Protein AF-A0A8J2P574-F1 (afdb_monomer)

Structure (mmCIF, N/CA/C/O backbone):
data_AF-A0A8J2P574-F1
#
_entry.id   AF-A0A8J2P574-F1
#
loop_
_atom_site.group_PDB
_atom_site.id
_atom_site.type_symbol
_atom_site.label_atom_id
_atom_site.label_alt_id
_atom_site.label_comp_id
_atom_site.label_asym_id
_atom_site.label_entity_id
_atom_site.label_seq_id
_atom_site.pdbx_PDB_ins_code
_atom_site.Cartn_x
_atom_site.Cartn_y
_atom_site.Cartn_z
_atom_site.occupancy
_atom_site.B_iso_or_equiv
_atom_site.auth_seq_id
_atom_site.auth_comp_id
_atom_site.auth_asym_id
_atom_site.auth_atom_id
_atom_site.pdbx_PDB_model_num
ATOM 1 N N . MET A 1 1 ? -55.275 8.167 30.555 1.00 38.31 1 MET A N 1
ATOM 2 C CA . MET A 1 1 ? -56.744 8.281 30.639 1.00 38.31 1 MET A CA 1
ATOM 3 C C . MET A 1 1 ? -57.282 8.205 29.223 1.00 38.31 1 MET A C 1
ATOM 5 O O . MET A 1 1 ? -56.964 9.054 28.407 1.00 38.31 1 MET A O 1
ATOM 9 N N . THR A 1 2 ? -57.927 7.084 28.923 1.00 34.00 2 THR A N 1
ATOM 10 C CA . THR A 1 2 ? -58.520 6.678 27.641 1.00 34.00 2 THR A CA 1
ATOM 11 C C . THR A 1 2 ? -59.848 7.392 27.384 1.00 34.00 2 THR A C 1
ATOM 13 O O . THR A 1 2 ? -60.510 7.729 28.365 1.00 34.00 2 THR A O 1
ATOM 16 N N . SER A 1 3 ? -60.224 7.554 26.099 1.00 31.58 3 SER A N 1
ATOM 17 C CA . SER A 1 3 ? -61.561 7.881 25.513 1.00 31.58 3 SER A CA 1
ATOM 18 C C . SER A 1 3 ? -61.398 8.936 24.398 1.00 31.58 3 SER A C 1
ATOM 20 O O . SER A 1 3 ? -60.628 9.865 24.591 1.00 31.58 3 SER A O 1
ATOM 22 N N . ASN A 1 4 ? -62.008 8.930 23.206 1.00 31.58 4 ASN A N 1
ATOM 23 C CA . ASN A 1 4 ? -63.161 8.254 22.590 1.00 31.58 4 ASN A CA 1
ATOM 24 C C . ASN A 1 4 ? -62.917 8.265 21.063 1.00 31.58 4 ASN A C 1
ATOM 26 O O . ASN A 1 4 ? -62.466 9.275 20.534 1.00 31.58 4 ASN A O 1
ATOM 30 N N . ASN A 1 5 ? -62.962 7.152 20.333 1.00 32.66 5 ASN A N 1
ATOM 31 C CA . ASN A 1 5 ? -64.124 6.458 19.760 1.00 32.66 5 ASN A CA 1
ATOM 32 C C . ASN A 1 5 ? -65.158 7.296 18.982 1.00 32.66 5 ASN A C 1
ATOM 34 O O . ASN A 1 5 ? -65.742 8.258 19.469 1.00 32.66 5 AS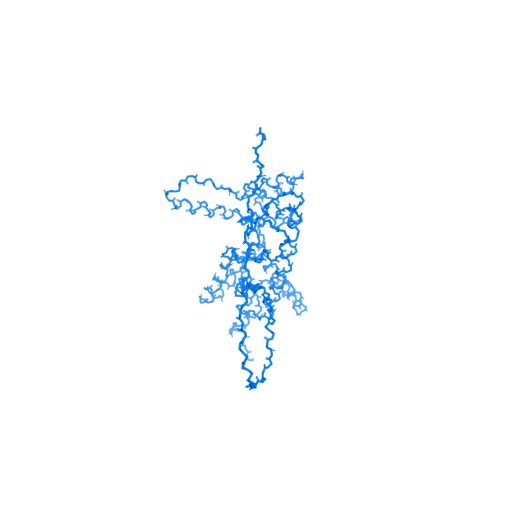N A O 1
ATOM 38 N N . VAL A 1 6 ? -65.348 6.822 17.751 1.00 39.47 6 VAL A N 1
ATOM 39 C CA . VAL A 1 6 ? -66.097 7.326 16.600 1.00 39.47 6 VAL A CA 1
ATOM 40 C C . VAL A 1 6 ? -67.594 6.994 16.712 1.00 39.47 6 VAL A C 1
ATOM 42 O O . VAL A 1 6 ? -67.952 5.863 17.028 1.00 39.47 6 VAL A O 1
ATOM 45 N N . GLN A 1 7 ? -68.463 7.943 16.349 1.00 35.41 7 GLN A N 1
ATOM 46 C CA . GLN A 1 7 ? -69.839 7.706 15.877 1.00 35.41 7 GLN A CA 1
ATOM 47 C C . GLN A 1 7 ? -70.035 8.538 14.593 1.00 35.41 7 GLN A C 1
ATOM 49 O O . GLN A 1 7 ? -69.819 9.743 14.615 1.00 35.41 7 GLN A O 1
ATOM 54 N N . LEU A 1 8 ? -70.194 7.959 13.396 1.00 29.28 8 LEU A N 1
ATOM 55 C CA . LEU A 1 8 ? -71.401 7.336 12.821 1.00 29.28 8 LEU A CA 1
ATOM 56 C C . LEU A 1 8 ? -72.665 8.206 12.917 1.00 29.28 8 LEU A C 1
ATOM 58 O O . LEU A 1 8 ? -73.359 8.191 13.9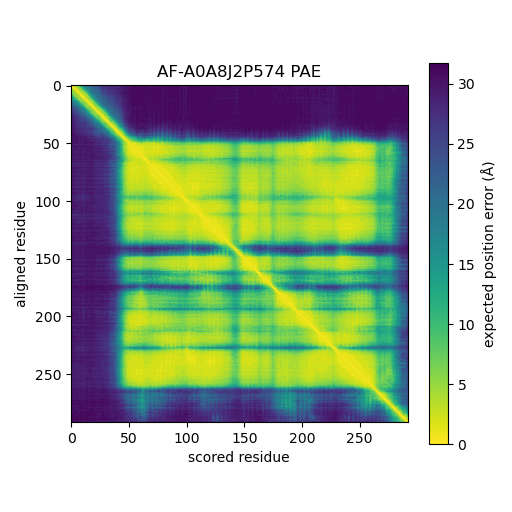28 1.00 29.28 8 LEU A O 1
ATOM 62 N N . SER A 1 9 ? -72.998 8.899 11.820 1.00 31.45 9 SER A N 1
ATOM 63 C CA . SER A 1 9 ? -74.250 8.721 11.051 1.00 31.45 9 SER A CA 1
ATOM 64 C C . SER A 1 9 ? -74.616 9.971 10.233 1.00 31.45 9 SER A C 1
ATOM 66 O O . SER A 1 9 ? -74.697 11.074 10.764 1.00 31.45 9 SER A O 1
ATOM 68 N N . ARG A 1 10 ? -74.919 9.782 8.940 1.00 32.72 10 ARG A N 1
ATOM 69 C CA . ARG A 1 10 ? -76.228 10.127 8.353 1.00 32.72 10 ARG A CA 1
ATOM 70 C C . ARG A 1 10 ? -76.348 9.622 6.916 1.00 32.72 10 ARG A C 1
ATOM 72 O O . ARG A 1 10 ? -75.420 9.681 6.120 1.00 32.72 10 ARG A O 1
ATOM 79 N N . LEU A 1 11 ? -77.527 9.064 6.684 1.00 31.94 11 LEU A N 1
ATOM 80 C CA . LEU A 1 11 ? -77.973 8.226 5.584 1.00 31.94 11 LEU A CA 1
ATOM 81 C C . LEU A 1 11 ? -78.512 9.034 4.393 1.00 31.94 11 LEU A C 1
ATOM 83 O O . LEU A 1 11 ? -79.133 10.076 4.581 1.00 31.94 11 LEU A O 1
ATOM 87 N N . LEU A 1 12 ? -78.308 8.445 3.209 1.00 31.36 12 LEU A N 1
ATOM 88 C CA . LEU A 1 12 ? -79.230 8.240 2.078 1.00 31.36 12 LEU A CA 1
ATOM 89 C C . LEU A 1 12 ? -80.278 9.314 1.744 1.00 31.36 12 LEU A C 1
ATOM 91 O O . LEU A 1 12 ? -81.198 9.564 2.519 1.00 31.36 12 LEU A O 1
ATOM 95 N N . LYS A 1 13 ? -80.278 9.729 0.468 1.00 33.53 13 LYS A N 1
ATOM 96 C CA . LYS A 1 13 ? -81.509 9.891 -0.321 1.00 33.53 13 LYS A CA 1
ATOM 97 C C . LYS A 1 13 ? -81.277 9.535 -1.798 1.00 33.53 13 LYS A C 1
ATOM 99 O O . LYS A 1 13 ? -80.275 9.902 -2.396 1.00 33.53 13 LYS A O 1
ATOM 104 N N . ASN A 1 14 ? -82.236 8.758 -2.289 1.00 29.44 14 ASN A N 1
ATOM 105 C CA . ASN A 1 14 ? -82.368 8.035 -3.554 1.00 29.44 14 ASN A CA 1
ATOM 106 C C . ASN A 1 14 ? -82.491 8.927 -4.806 1.00 29.44 14 ASN A C 1
ATOM 108 O O . ASN A 1 14 ? -82.923 10.069 -4.684 1.00 29.44 14 ASN A O 1
ATOM 112 N N . GLY A 1 15 ? -82.323 8.327 -5.997 1.00 27.19 15 GLY A N 1
ATOM 113 C CA . GLY A 1 15 ? -83.168 8.677 -7.155 1.00 27.19 15 GLY A CA 1
ATOM 114 C C . GLY A 1 15 ? -82.508 8.757 -8.537 1.00 27.19 15 GLY A C 1
ATOM 115 O O . GLY A 1 15 ? -82.160 9.841 -8.974 1.00 27.19 15 GLY A O 1
ATOM 116 N N . VAL A 1 16 ? -82.396 7.600 -9.201 1.00 29.59 16 VAL A N 1
ATOM 117 C CA . VAL A 1 16 ? -82.658 7.285 -10.629 1.00 29.59 16 VAL A CA 1
ATOM 118 C C . VAL A 1 16 ? -82.788 8.445 -11.640 1.00 29.59 16 VAL A C 1
ATOM 120 O O . VAL A 1 16 ? -83.664 9.288 -11.497 1.00 29.59 16 VAL A O 1
ATOM 123 N N . THR A 1 17 ? -82.047 8.369 -12.755 1.00 29.86 17 THR A N 1
ATOM 124 C CA . THR A 1 17 ? -82.577 8.415 -14.143 1.00 29.86 17 THR A CA 1
ATOM 125 C C . THR A 1 17 ? -81.497 7.976 -15.140 1.00 29.86 17 THR A C 1
ATOM 127 O O . THR A 1 17 ? -80.361 8.439 -15.098 1.00 29.86 17 THR A O 1
ATOM 130 N N . SER A 1 18 ? -81.869 7.029 -15.999 1.00 27.89 18 SER A N 1
ATOM 131 C CA . SER A 1 18 ? -81.150 6.598 -17.198 1.00 27.89 18 SER A CA 1
ATOM 132 C C . SER A 1 18 ? -81.483 7.547 -18.346 1.00 27.89 18 SER A C 1
ATOM 134 O O . SER A 1 18 ? -82.643 7.938 -18.433 1.00 27.89 18 SER A O 1
ATOM 136 N N . ASP A 1 19 ? -80.550 7.811 -19.267 1.00 27.14 19 ASP A N 1
ATOM 137 C CA . ASP A 1 19 ? -80.920 7.796 -20.685 1.00 27.14 19 ASP A CA 1
ATOM 138 C C . ASP A 1 19 ? -79.739 7.643 -21.660 1.00 27.14 19 ASP A C 1
ATOM 140 O O . ASP A 1 19 ? -78.753 8.373 -21.607 1.00 27.14 19 ASP A O 1
ATOM 144 N N . SER A 1 20 ? -79.939 6.671 -22.552 1.00 28.53 20 SER A N 1
ATOM 145 C CA . SER A 1 20 ? -79.590 6.613 -23.974 1.00 28.53 20 SER A CA 1
ATOM 146 C C . SER A 1 20 ? -78.128 6.582 -24.459 1.00 28.53 20 SER A C 1
ATOM 148 O O . SER A 1 20 ? -77.360 7.538 -24.413 1.00 28.53 20 SER A O 1
ATOM 150 N N . GLN A 1 21 ? -77.821 5.412 -25.028 1.00 24.83 21 GLN A N 1
ATOM 151 C CA . GLN A 1 21 ? -76.721 5.072 -25.922 1.00 24.83 21 GLN A CA 1
ATOM 152 C C . GLN A 1 21 ? -76.939 5.685 -27.314 1.00 24.83 21 GLN A C 1
ATOM 154 O O . GLN A 1 21 ? -78.063 5.683 -27.810 1.00 24.83 21 GLN A O 1
ATOM 159 N N . GLU A 1 22 ? -75.855 6.046 -27.999 1.00 27.31 22 GLU A N 1
ATOM 160 C CA . GLU A 1 22 ? -75.813 6.017 -29.462 1.00 27.31 22 GLU A CA 1
ATOM 161 C C . GLU A 1 22 ? -74.494 5.369 -29.906 1.00 27.31 22 GLU A C 1
ATOM 163 O O . GLU A 1 22 ? -73.405 5.730 -29.455 1.00 27.31 22 GLU A O 1
ATOM 168 N N . VAL A 1 23 ? -74.635 4.329 -30.726 1.00 27.69 23 VAL A N 1
ATOM 169 C CA . VAL A 1 23 ? -73.581 3.479 -31.283 1.00 27.69 23 VAL A CA 1
ATOM 170 C C . VAL A 1 23 ? -73.354 3.910 -32.729 1.00 27.69 23 VAL A C 1
ATOM 172 O O . VAL A 1 23 ? -74.305 3.939 -33.506 1.00 27.69 23 VAL A O 1
ATOM 175 N N . GLN A 1 24 ? -72.101 4.154 -33.114 1.00 28.70 24 GLN A N 1
ATOM 176 C CA . GLN A 1 24 ? -71.651 4.002 -34.500 1.00 28.70 24 GLN A CA 1
ATOM 177 C C . GLN A 1 24 ? -70.350 3.191 -34.542 1.00 28.70 24 GLN A C 1
ATOM 179 O O . GLN A 1 24 ? -69.273 3.642 -34.165 1.00 28.70 24 GLN A O 1
ATOM 184 N N . GLU A 1 25 ? -70.519 1.957 -34.998 1.00 26.25 25 GLU A N 1
ATOM 185 C CA . GLU A 1 25 ? -69.550 1.053 -35.625 1.00 26.25 25 GLU A CA 1
ATOM 186 C C . GLU A 1 25 ? -69.317 1.585 -37.075 1.00 26.25 25 GLU A C 1
ATOM 188 O O . GLU A 1 25 ? -70.208 2.229 -37.621 1.00 26.25 25 GLU A O 1
ATOM 193 N N . VAL A 1 26 ? -68.203 1.457 -37.811 1.00 28.88 26 VAL A N 1
ATOM 194 C CA . VAL A 1 26 ? -67.324 0.312 -38.097 1.00 28.88 26 VAL A CA 1
ATOM 195 C C . VAL A 1 26 ? -66.036 0.822 -38.803 1.00 28.88 26 VAL A C 1
ATOM 197 O O . VAL A 1 26 ? -66.086 1.808 -39.538 1.00 28.88 26 VAL A O 1
ATOM 200 N N . ASN A 1 27 ? -64.950 0.042 -38.681 1.00 26.70 27 ASN A N 1
ATOM 201 C CA . ASN A 1 27 ? -63.925 -0.309 -39.695 1.00 26.70 27 ASN A CA 1
ATOM 202 C C . ASN A 1 27 ? -62.465 0.117 -39.438 1.00 26.70 27 ASN A C 1
ATOM 204 O O . ASN A 1 27 ? -62.014 1.179 -39.848 1.00 26.70 27 ASN A O 1
ATOM 208 N N . GLY A 1 28 ? -61.705 -0.843 -38.894 1.00 29.58 28 GLY A N 1
ATOM 209 C CA . GLY A 1 28 ? -60.635 -1.509 -39.648 1.00 29.58 28 GLY A CA 1
ATOM 210 C C . GLY A 1 28 ? -59.256 -0.849 -39.679 1.00 29.58 28 GLY A C 1
ATOM 211 O O . GLY A 1 28 ? -58.958 -0.095 -40.597 1.00 29.58 28 GLY A O 1
ATOM 212 N N . ASN A 1 29 ? -58.368 -1.256 -38.765 1.00 29.23 29 ASN A N 1
ATOM 213 C CA . ASN A 1 29 ? -57.056 -1.791 -39.152 1.00 29.23 29 ASN A CA 1
ATOM 214 C C . ASN A 1 29 ? -56.319 -2.408 -37.957 1.00 29.23 29 ASN A C 1
ATOM 216 O O . ASN A 1 29 ? -56.134 -1.779 -36.916 1.00 29.23 29 ASN A O 1
ATOM 220 N N . GLU A 1 30 ? -55.884 -3.647 -38.145 1.00 31.94 30 GLU A N 1
ATOM 221 C CA . GLU A 1 30 ? -55.017 -4.394 -37.243 1.00 31.94 30 GLU A CA 1
ATOM 222 C C . GLU A 1 30 ? -53.598 -3.801 -37.236 1.00 31.94 30 GLU A C 1
ATOM 224 O O . GLU A 1 30 ? -53.042 -3.478 -38.285 1.00 31.94 30 GLU A O 1
ATOM 229 N N . ASN A 1 31 ? -52.982 -3.705 -36.054 1.00 33.28 31 ASN A N 1
ATOM 230 C CA . ASN A 1 31 ? -51.537 -3.869 -35.878 1.00 33.28 31 ASN A CA 1
ATOM 231 C C . ASN A 1 31 ? -51.228 -4.274 -34.422 1.00 33.28 31 ASN A C 1
ATOM 233 O O . ASN A 1 31 ? -51.930 -3.840 -33.506 1.00 33.28 31 ASN A O 1
ATOM 237 N N . PRO A 1 32 ? -50.227 -5.144 -34.192 1.00 32.59 32 PRO A N 1
ATOM 238 C CA . PRO A 1 32 ? -50.166 -5.993 -33.008 1.00 32.59 32 PRO A CA 1
ATOM 239 C C . PRO A 1 32 ? -49.587 -5.285 -31.780 1.00 32.59 32 PRO A C 1
ATOM 241 O O . PRO A 1 32 ? -48.749 -4.388 -31.871 1.00 32.59 32 PRO A O 1
ATOM 244 N N . ALA A 1 33 ? -50.024 -5.758 -30.614 1.00 32.66 33 ALA A N 1
ATOM 245 C CA . ALA A 1 33 ? -49.543 -5.360 -29.303 1.00 32.66 33 ALA A CA 1
ATOM 246 C C . ALA A 1 33 ? -48.013 -5.485 -29.187 1.00 32.66 33 ALA A C 1
ATOM 248 O O . ALA A 1 33 ? -47.448 -6.564 -29.364 1.00 32.66 33 ALA A O 1
ATOM 249 N N . GLN A 1 34 ? -47.346 -4.386 -28.827 1.00 30.42 34 GLN A N 1
ATOM 250 C CA . GLN A 1 34 ? -46.006 -4.428 -28.247 1.00 30.42 34 GLN A CA 1
ATOM 251 C C . GLN A 1 34 ? -46.135 -4.392 -26.728 1.00 30.42 34 GLN A C 1
ATOM 253 O O . GLN A 1 34 ? -46.285 -3.340 -26.108 1.00 30.42 34 GLN A O 1
ATOM 258 N N . GLU A 1 35 ? -46.082 -5.581 -26.143 1.00 29.67 35 GLU A N 1
ATOM 259 C CA . GLU A 1 35 ? -45.870 -5.806 -24.723 1.00 29.67 35 GLU A CA 1
ATOM 260 C C . GLU A 1 35 ? -44.479 -5.262 -24.353 1.00 29.67 35 GLU A C 1
ATOM 262 O O . GLU A 1 35 ? -43.443 -5.846 -24.674 1.00 29.67 35 GLU A O 1
ATOM 267 N N . GLN A 1 36 ? -44.434 -4.077 -23.737 1.00 30.31 36 GLN A N 1
ATOM 268 C CA . GLN A 1 36 ? -43.197 -3.517 -23.200 1.00 30.31 36 GLN A CA 1
ATOM 269 C C . GLN A 1 36 ? -42.800 -4.313 -21.957 1.00 30.31 36 GLN A C 1
ATOM 271 O O . GLN A 1 36 ? -43.179 -3.992 -20.832 1.00 30.31 36 GLN A O 1
ATOM 276 N N . THR A 1 37 ? -42.002 -5.357 -22.164 1.00 30.27 37 THR A N 1
ATOM 277 C CA . THR A 1 37 ? -41.267 -6.028 -21.095 1.00 30.27 37 THR A CA 1
ATOM 278 C C . THR A 1 37 ? -40.334 -5.011 -20.435 1.00 30.27 37 THR A C 1
ATOM 280 O O . THR A 1 37 ? -39.284 -4.659 -20.982 1.00 30.27 37 THR A O 1
ATOM 283 N N . ILE A 1 38 ? -40.715 -4.522 -19.255 1.00 40.62 38 ILE A N 1
ATOM 284 C CA . ILE A 1 38 ? -39.842 -3.754 -18.365 1.00 40.62 38 ILE A CA 1
ATOM 285 C C . ILE A 1 38 ? -38.777 -4.727 -17.854 1.00 40.62 38 ILE A C 1
ATOM 287 O O . ILE A 1 38 ? -38.930 -5.352 -16.810 1.00 40.62 38 ILE A O 1
ATOM 291 N N . ASN A 1 39 ? -37.695 -4.893 -18.613 1.00 37.81 39 ASN A N 1
ATOM 292 C CA . ASN A 1 39 ? -36.494 -5.545 -18.108 1.00 37.81 39 ASN A CA 1
ATOM 293 C C . ASN A 1 39 ? -35.789 -4.557 -17.167 1.00 37.81 39 ASN A C 1
ATOM 295 O O . ASN A 1 39 ? -35.319 -3.513 -17.641 1.00 37.81 39 ASN A O 1
ATOM 299 N N . PRO A 1 40 ? -35.681 -4.833 -15.852 1.00 45.28 40 PRO A N 1
ATOM 300 C CA . PRO A 1 40 ? -34.875 -4.003 -14.977 1.00 45.28 40 PRO A CA 1
ATOM 301 C C . PRO A 1 40 ? -33.421 -4.172 -15.412 1.00 45.28 40 PRO A C 1
ATOM 303 O O . PRO A 1 40 ? -32.812 -5.231 -15.266 1.00 45.28 40 PRO A O 1
ATOM 306 N N . LYS A 1 41 ? -32.868 -3.117 -16.012 1.00 36.19 41 LYS A N 1
ATOM 307 C CA . LYS A 1 41 ? -31.458 -3.056 -16.387 1.00 36.19 41 LYS A CA 1
ATOM 308 C C . LYS A 1 41 ? -30.646 -3.330 -15.113 1.00 36.19 41 LYS A C 1
ATOM 310 O O . LYS A 1 41 ? -30.833 -2.588 -14.145 1.00 36.19 41 LYS A O 1
ATOM 315 N N . PRO A 1 42 ? -29.782 -4.363 -15.076 1.00 40.69 42 PRO A N 1
ATOM 316 C CA . PRO A 1 42 ? -28.994 -4.638 -13.885 1.00 40.69 42 PRO A CA 1
ATOM 317 C C . PRO A 1 42 ? -28.182 -3.383 -13.542 1.00 40.69 42 PRO A C 1
ATOM 319 O O . PRO A 1 42 ? -27.737 -2.679 -14.464 1.00 40.69 42 PRO A O 1
ATOM 322 N N . PRO A 1 43 ? -28.021 -3.055 -12.248 1.00 41.53 43 PRO A N 1
ATOM 323 C CA . PRO A 1 43 ? -27.271 -1.879 -11.845 1.00 41.53 43 PRO A CA 1
ATOM 324 C C . PRO A 1 43 ? -25.891 -1.978 -12.486 1.00 41.53 43 PRO A C 1
ATOM 326 O O . PRO A 1 43 ? -25.170 -2.953 -12.284 1.00 41.53 43 PRO A O 1
ATOM 329 N N . LYS A 1 44 ? -25.547 -0.991 -13.321 1.00 41.47 44 LYS A N 1
ATOM 330 C CA . LYS A 1 44 ? -24.212 -0.888 -13.908 1.00 41.47 44 LYS A CA 1
ATOM 331 C C . LYS A 1 44 ? -23.245 -0.659 -12.752 1.00 41.47 44 LYS A C 1
ATOM 333 O O . LYS A 1 44 ? -23.023 0.485 -12.358 1.00 41.47 44 LYS A O 1
ATOM 338 N N . THR A 1 45 ? -22.695 -1.731 -12.197 1.00 46.47 45 THR A N 1
ATOM 339 C CA . THR A 1 45 ? -21.542 -1.680 -11.308 1.00 46.47 45 THR A CA 1
ATOM 340 C C . THR A 1 45 ? -20.467 -0.924 -12.068 1.00 46.47 45 THR A C 1
ATOM 342 O O . THR A 1 45 ? -19.971 -1.383 -13.097 1.00 46.47 45 THR A O 1
ATOM 345 N N . LYS A 1 46 ? -20.176 0.309 -11.639 1.00 53.81 46 LYS A N 1
ATOM 346 C CA . LYS A 1 46 ? -19.110 1.108 -12.240 1.00 53.81 46 LYS A CA 1
ATOM 347 C C . LYS A 1 46 ? -17.822 0.316 -12.064 1.00 53.81 46 LYS A C 1
ATOM 349 O O . LYS A 1 46 ? -17.296 0.220 -10.959 1.00 53.81 46 LYS A O 1
ATOM 354 N N . ILE A 1 47 ? -17.339 -0.276 -13.153 1.00 56.97 47 ILE A N 1
ATOM 355 C CA . ILE A 1 47 ? -16.060 -0.973 -13.167 1.00 56.97 47 ILE A CA 1
ATOM 356 C C . ILE A 1 47 ? -15.007 0.080 -12.851 1.00 56.97 47 ILE A C 1
ATOM 358 O O . ILE A 1 47 ? -14.820 1.044 -13.594 1.00 56.97 47 ILE A O 1
ATOM 362 N N . ILE A 1 48 ? -14.356 -0.070 -11.705 1.00 64.50 48 ILE A N 1
ATOM 363 C CA . ILE A 1 48 ? -13.251 0.799 -11.331 1.00 64.50 48 ILE A CA 1
ATOM 364 C C . ILE A 1 48 ? -12.132 0.501 -12.309 1.00 64.50 48 ILE A C 1
ATOM 366 O O . ILE A 1 48 ? -11.600 -0.607 -12.331 1.00 64.50 48 ILE A O 1
ATOM 370 N N . ASN A 1 49 ? -11.811 1.481 -13.148 1.00 72.62 49 ASN A N 1
ATOM 371 C CA . ASN A 1 49 ? -10.714 1.358 -14.089 1.00 72.62 49 ASN A CA 1
ATOM 372 C C . ASN A 1 49 ? -9.390 1.464 -13.319 1.00 72.62 49 ASN A C 1
ATOM 374 O O . ASN A 1 49 ? -8.878 2.559 -13.076 1.00 72.62 49 ASN A O 1
ATOM 378 N N . LEU A 1 50 ? -8.885 0.308 -12.887 1.00 81.94 50 LEU A N 1
ATOM 379 C CA . LEU A 1 50 ? -7.600 0.166 -12.206 1.00 81.94 50 LEU A CA 1
ATOM 380 C C . LEU A 1 50 ? -6.440 0.050 -13.203 1.00 81.94 50 LEU A C 1
ATOM 382 O O . LEU A 1 50 ? -5.298 0.284 -12.820 1.00 81.94 50 LEU A O 1
ATOM 386 N N . LYS A 1 51 ? -6.712 -0.252 -14.481 1.00 85.88 51 LYS A N 1
ATOM 387 C CA . LYS A 1 51 ? -5.695 -0.612 -15.483 1.00 85.88 51 LYS A CA 1
ATOM 388 C C . LYS A 1 51 ? -4.570 0.420 -15.612 1.00 85.88 51 LYS A C 1
ATOM 390 O O . LYS A 1 51 ? -3.399 0.051 -15.650 1.00 85.88 51 LYS A O 1
ATOM 395 N N . THR A 1 52 ? -4.895 1.714 -15.645 1.00 89.12 52 THR A N 1
ATOM 396 C CA . THR A 1 52 ? -3.885 2.787 -15.760 1.00 89.12 52 THR A CA 1
ATOM 397 C C . THR A 1 52 ? -2.985 2.886 -14.531 1.00 89.12 52 THR A C 1
ATOM 399 O O . THR A 1 52 ? -1.782 3.134 -14.650 1.00 89.12 52 THR A O 1
ATOM 402 N N . ASP A 1 53 ? -3.562 2.686 -13.346 1.00 89.56 53 ASP A N 1
ATOM 403 C CA . ASP A 1 53 ? -2.815 2.733 -12.093 1.00 89.56 53 ASP A CA 1
ATOM 404 C C . ASP A 1 53 ? -1.957 1.484 -11.952 1.00 89.56 53 ASP A C 1
ATOM 406 O O . ASP A 1 53 ? -0.795 1.596 -11.586 1.00 89.56 53 ASP A O 1
ATOM 410 N N . LEU A 1 54 ? -2.498 0.313 -12.300 1.00 91.88 54 LEU A N 1
ATOM 411 C CA . LEU A 1 54 ? -1.767 -0.950 -12.285 1.00 91.88 54 LEU A CA 1
ATOM 412 C C . LEU A 1 54 ? -0.566 -0.904 -13.216 1.00 91.88 54 LEU A C 1
ATOM 414 O O . LEU A 1 54 ? 0.531 -1.196 -12.757 1.00 91.88 54 LEU A O 1
ATOM 418 N N . ARG A 1 55 ? -0.727 -0.418 -14.453 1.00 92.25 55 ARG A N 1
ATOM 419 C CA . ARG A 1 55 ? 0.400 -0.168 -15.367 1.00 92.25 55 ARG A CA 1
ATOM 420 C C . ARG A 1 55 ? 1.487 0.681 -14.698 1.00 92.25 55 ARG A C 1
ATOM 422 O O . ARG A 1 55 ? 2.656 0.310 -14.687 1.00 92.25 55 ARG A O 1
ATOM 429 N N . SER A 1 56 ? 1.092 1.794 -14.080 1.00 91.69 56 SER A N 1
ATOM 430 C CA . SER A 1 56 ? 2.031 2.702 -13.411 1.00 91.69 56 SER A CA 1
ATOM 431 C C . SER A 1 56 ? 2.712 2.063 -12.194 1.00 91.69 56 SER A C 1
ATOM 433 O O . SER A 1 56 ? 3.912 2.227 -11.997 1.00 91.69 56 SER A O 1
ATOM 435 N N . ILE A 1 57 ? 1.971 1.321 -11.374 1.00 91.38 57 ILE A N 1
ATOM 436 C CA . ILE A 1 57 ? 2.490 0.694 -10.154 1.00 91.38 57 ILE A CA 1
ATOM 437 C C . ILE A 1 57 ? 3.404 -0.488 -10.505 1.00 91.38 57 ILE A C 1
ATOM 439 O O . ILE A 1 57 ? 4.467 -0.630 -9.906 1.00 91.38 57 ILE A O 1
ATOM 443 N N . MET A 1 58 ? 3.047 -1.294 -11.508 1.00 92.12 58 MET A N 1
ATOM 444 C CA . MET A 1 58 ? 3.891 -2.375 -12.026 1.00 92.12 58 MET A CA 1
ATOM 445 C C . MET A 1 58 ? 5.226 -1.815 -12.538 1.00 92.12 58 MET A C 1
ATOM 447 O O . MET A 1 58 ? 6.283 -2.271 -12.099 1.00 92.12 58 MET A O 1
ATOM 451 N N . HIS A 1 59 ? 5.189 -0.747 -13.346 1.00 89.56 59 HIS A N 1
ATOM 452 C CA . HIS A 1 59 ? 6.393 -0.036 -13.787 1.00 89.56 59 HIS A CA 1
ATOM 453 C C . HIS A 1 59 ? 7.210 0.519 -12.607 1.00 89.56 59 HIS A C 1
ATOM 455 O O . HIS A 1 59 ? 8.431 0.375 -12.564 1.00 89.56 59 HIS A O 1
ATOM 461 N N . ALA A 1 60 ? 6.556 1.096 -11.592 1.00 88.25 60 ALA A N 1
ATOM 462 C CA . ALA A 1 60 ? 7.236 1.611 -10.401 1.00 88.25 60 ALA A CA 1
ATOM 463 C C . ALA A 1 60 ? 8.020 0.529 -9.636 1.00 88.25 60 ALA A C 1
ATOM 465 O O . ALA A 1 60 ? 9.077 0.822 -9.064 1.00 88.25 60 ALA A O 1
ATOM 466 N N . PHE A 1 61 ? 7.520 -0.711 -9.639 1.00 86.94 61 PHE A N 1
ATOM 467 C CA . PHE A 1 61 ? 8.177 -1.870 -9.031 1.00 86.94 61 PHE A CA 1
ATOM 468 C C . PHE A 1 61 ? 9.214 -2.556 -9.929 1.00 86.94 61 PHE A C 1
ATOM 470 O O . PHE A 1 61 ? 9.892 -3.476 -9.468 1.00 86.94 61 PHE A O 1
ATOM 477 N N . GLY A 1 62 ? 9.407 -2.058 -11.152 1.00 82.56 62 GLY A N 1
ATOM 478 C CA . GLY A 1 62 ? 10.459 -2.491 -12.068 1.00 82.56 62 GLY A CA 1
ATOM 479 C C . GLY A 1 62 ? 9.981 -3.359 -13.229 1.00 82.56 62 GLY A C 1
ATOM 480 O O . GLY A 1 62 ? 10.825 -3.858 -13.970 1.00 82.56 62 GLY A O 1
ATOM 481 N N . ASP A 1 63 ? 8.669 -3.554 -13.392 1.00 86.69 63 ASP A N 1
ATOM 482 C CA . ASP A 1 63 ? 8.122 -4.148 -14.615 1.00 86.69 63 ASP A CA 1
ATOM 483 C C . ASP A 1 63 ? 8.275 -3.193 -15.817 1.00 86.69 63 ASP A C 1
ATOM 485 O O . ASP A 1 63 ? 8.767 -2.070 -15.680 1.00 86.69 63 ASP A O 1
ATOM 489 N N . SER A 1 64 ? 7.849 -3.627 -17.005 1.00 85.81 64 SER A N 1
ATOM 490 C CA . SER A 1 64 ? 7.826 -2.780 -18.205 1.00 85.81 64 SER A CA 1
ATOM 491 C C . SER A 1 64 ? 7.039 -1.479 -17.982 1.00 85.81 64 SER A C 1
ATOM 493 O O . SER A 1 64 ? 6.040 -1.451 -17.260 1.00 85.81 64 SER A O 1
ATOM 495 N N . SER A 1 65 ? 7.461 -0.397 -18.645 1.00 83.81 65 SER A N 1
ATOM 496 C CA . SER A 1 65 ? 6.686 0.850 -18.726 1.00 83.81 65 SER A CA 1
ATOM 497 C C . SER A 1 65 ? 5.365 0.667 -19.475 1.00 83.81 65 SER A C 1
ATOM 499 O O . SER A 1 65 ? 4.410 1.406 -19.226 1.00 83.81 65 SER A O 1
ATOM 501 N N . ASP A 1 66 ? 5.299 -0.353 -20.332 1.00 85.38 66 ASP A N 1
ATOM 502 C CA . ASP A 1 66 ? 4.084 -0.816 -20.988 1.00 85.38 66 ASP A CA 1
ATOM 503 C C . ASP A 1 66 ? 3.980 -2.349 -20.892 1.00 85.38 66 ASP A C 1
ATOM 505 O O . ASP A 1 66 ? 4.461 -3.078 -21.765 1.00 85.38 66 ASP A O 1
ATOM 509 N N . PRO A 1 67 ? 3.446 -2.882 -19.778 1.00 88.00 67 PRO A N 1
ATOM 510 C CA . PRO A 1 67 ? 3.122 -4.294 -19.657 1.00 88.00 67 PRO A CA 1
ATOM 511 C C . PRO A 1 67 ? 1.974 -4.643 -20.605 1.00 88.00 67 PRO A C 1
ATOM 513 O O . PRO A 1 67 ? 1.040 -3.858 -20.777 1.00 88.00 67 PRO A O 1
ATOM 516 N N . ILE A 1 68 ? 2.005 -5.853 -21.163 1.00 91.81 68 ILE A N 1
ATOM 517 C CA . ILE A 1 68 ? 0.914 -6.359 -22.002 1.00 91.81 68 ILE A CA 1
ATOM 518 C C . ILE A 1 68 ? -0.418 -6.355 -21.237 1.00 91.81 68 ILE A C 1
ATOM 520 O O . ILE A 1 68 ? -0.461 -6.662 -20.041 1.00 91.81 68 ILE A O 1
ATOM 524 N N . ASP A 1 69 ? -1.518 -6.059 -21.931 1.00 92.31 69 ASP A N 1
ATOM 525 C CA . ASP A 1 69 ? -2.829 -5.893 -21.288 1.00 92.31 69 ASP A CA 1
ATOM 526 C C . ASP A 1 69 ? -3.289 -7.155 -20.543 1.00 92.31 69 ASP A C 1
ATOM 528 O O . ASP A 1 69 ? -3.834 -7.051 -19.446 1.00 92.31 69 ASP A O 1
ATOM 532 N N . ALA A 1 70 ? -2.974 -8.346 -21.064 1.00 94.00 70 ALA A N 1
ATOM 533 C CA . ALA A 1 70 ? -3.260 -9.614 -20.393 1.00 94.00 70 ALA A CA 1
ATOM 534 C C . ALA A 1 70 ? -2.602 -9.716 -19.000 1.00 94.00 70 ALA A C 1
ATOM 536 O O . ALA A 1 70 ? -3.217 -10.215 -18.059 1.00 94.00 70 ALA A O 1
ATOM 537 N N . SER A 1 71 ? -1.376 -9.205 -18.833 1.00 94.06 71 SER A N 1
ATOM 538 C CA . SER A 1 71 ? -0.688 -9.184 -17.532 1.00 94.06 71 SER A CA 1
ATOM 539 C C . SER A 1 71 ? -1.350 -8.212 -16.559 1.00 94.06 71 SER A C 1
ATOM 541 O O . SER A 1 71 ? -1.443 -8.501 -15.366 1.00 94.06 71 SER A O 1
ATOM 543 N N . ILE A 1 72 ? -1.830 -7.071 -17.060 1.00 93.88 72 ILE A N 1
ATOM 544 C CA . ILE A 1 72 ? -2.548 -6.080 -16.252 1.00 93.88 72 ILE A CA 1
ATOM 545 C C . ILE A 1 72 ? -3.887 -6.658 -15.784 1.00 93.88 72 ILE A C 1
ATOM 547 O O . ILE A 1 72 ? -4.231 -6.531 -14.611 1.00 93.88 72 ILE A O 1
ATOM 551 N N . GLU A 1 73 ? -4.622 -7.327 -16.672 1.00 93.06 73 GLU A N 1
ATOM 552 C CA . GLU A 1 73 ? -5.885 -7.995 -16.341 1.00 93.06 73 GLU A CA 1
ATOM 553 C C . GLU A 1 73 ? -5.685 -9.124 -15.330 1.00 93.06 73 GLU A C 1
ATOM 555 O O . GLU A 1 73 ? -6.458 -9.252 -14.381 1.00 93.06 73 GLU A O 1
ATOM 560 N N . PHE A 1 74 ? -4.607 -9.897 -15.472 1.00 94.31 74 PHE A N 1
ATOM 561 C CA . PHE A 1 74 ? -4.256 -10.937 -14.512 1.00 94.31 74 PHE A CA 1
ATOM 562 C C . PHE A 1 74 ? -3.896 -10.356 -13.137 1.00 94.31 74 PHE A C 1
ATOM 564 O O . PHE A 1 74 ? -4.370 -10.850 -12.114 1.00 94.31 74 PHE A O 1
ATOM 571 N N . MET A 1 75 ? -3.124 -9.264 -13.100 1.00 94.69 75 MET A N 1
ATOM 572 C CA . MET A 1 75 ? -2.828 -8.536 -11.861 1.00 94.69 75 MET A CA 1
ATOM 573 C C . MET A 1 75 ? -4.111 -8.010 -11.205 1.00 94.69 75 MET A C 1
ATOM 575 O O . MET A 1 75 ? -4.293 -8.136 -9.996 1.00 94.69 75 MET A O 1
ATOM 579 N N . GLU A 1 76 ? -5.026 -7.450 -11.999 1.00 92.31 76 GLU A N 1
ATOM 580 C CA . GLU A 1 76 ? -6.322 -6.976 -11.519 1.00 92.31 76 GLU A CA 1
ATOM 581 C C . GLU A 1 76 ? -7.164 -8.116 -10.929 1.00 92.31 76 GLU A C 1
ATOM 583 O O . GLU A 1 76 ? -7.774 -7.954 -9.871 1.00 92.31 76 GLU A O 1
ATOM 588 N N . MET A 1 77 ? -7.176 -9.281 -11.578 1.00 92.81 77 MET A N 1
ATOM 589 C CA . MET A 1 77 ? -7.868 -10.468 -11.083 1.00 92.81 77 MET A CA 1
ATOM 590 C C . MET A 1 77 ? -7.293 -10.940 -9.741 1.00 92.81 77 MET A C 1
ATOM 592 O O . MET A 1 77 ? -8.065 -11.159 -8.808 1.00 92.81 77 MET A O 1
ATOM 596 N N . ILE A 1 78 ? -5.963 -11.039 -9.616 1.00 95.00 78 ILE A N 1
ATOM 597 C CA . ILE A 1 78 ? -5.298 -11.409 -8.354 1.00 95.00 78 ILE A CA 1
ATOM 598 C C . ILE A 1 78 ? -5.697 -10.438 -7.242 1.00 95.00 78 ILE A C 1
ATOM 600 O O . ILE A 1 78 ? -6.119 -10.870 -6.172 1.00 95.00 78 ILE A O 1
ATOM 604 N N . LEU A 1 79 ? -5.627 -9.129 -7.506 1.00 92.81 79 LEU A N 1
ATOM 605 C CA . LEU A 1 79 ? -6.027 -8.105 -6.539 1.00 92.81 79 LEU A CA 1
ATOM 606 C C . LEU A 1 79 ? -7.471 -8.294 -6.079 1.00 92.81 79 LEU A C 1
ATOM 608 O O . LEU A 1 79 ? -7.742 -8.240 -4.884 1.00 92.81 79 LEU A O 1
ATOM 612 N N . ARG A 1 80 ? -8.400 -8.523 -7.012 1.00 90.31 80 ARG A N 1
ATOM 613 C CA . ARG A 1 80 ? -9.820 -8.708 -6.687 1.00 90.31 80 ARG A CA 1
ATOM 614 C C . ARG A 1 80 ? -10.049 -9.939 -5.813 1.00 90.31 80 ARG A C 1
ATOM 616 O O . ARG A 1 80 ? -10.830 -9.853 -4.870 1.00 90.31 80 ARG A O 1
ATOM 623 N N . LEU A 1 81 ? -9.375 -11.049 -6.113 1.00 93.38 81 LEU A N 1
ATOM 624 C CA . LEU A 1 81 ? -9.497 -12.296 -5.356 1.00 93.38 81 LEU A CA 1
ATOM 625 C C . LEU A 1 81 ? -8.926 -12.157 -3.942 1.00 93.38 81 LEU A C 1
ATOM 627 O O . LEU A 1 81 ? -9.629 -12.422 -2.969 1.00 93.38 81 LEU A O 1
ATOM 631 N N . GLU A 1 82 ? -7.690 -11.678 -3.821 1.00 94.31 82 GLU A N 1
ATOM 632 C CA . GLU A 1 82 ? -7.001 -11.533 -2.535 1.00 94.31 82 GLU A CA 1
ATOM 633 C C . GLU A 1 82 ? -7.693 -10.511 -1.627 1.00 94.31 82 GLU A C 1
ATOM 635 O O . GLU A 1 82 ? -7.974 -10.788 -0.459 1.00 94.31 82 GLU A O 1
ATOM 640 N N . LEU A 1 83 ? -8.044 -9.336 -2.163 1.00 93.00 83 LEU A N 1
ATOM 641 C CA . LEU A 1 83 ? -8.760 -8.320 -1.393 1.00 93.00 83 LEU A CA 1
ATOM 642 C C . LEU A 1 83 ? -10.179 -8.782 -1.042 1.00 93.00 83 LEU A C 1
ATOM 644 O O . LEU A 1 83 ? -10.659 -8.463 0.041 1.00 93.00 83 LEU A O 1
ATOM 648 N N . GLY A 1 84 ? -10.843 -9.547 -1.914 1.00 92.69 84 GLY A N 1
ATOM 649 C CA . GLY A 1 84 ? -12.149 -10.143 -1.625 1.00 92.69 84 GLY A CA 1
ATOM 650 C C . GLY A 1 84 ? -12.080 -11.150 -0.475 1.00 92.69 84 GLY A C 1
ATOM 651 O O . GLY A 1 84 ? -12.898 -11.094 0.444 1.00 92.69 84 GLY A O 1
ATOM 652 N N . GLY A 1 85 ? -11.062 -12.015 -0.469 1.00 93.81 85 GLY A N 1
ATOM 653 C CA . GLY A 1 85 ? -10.797 -12.941 0.635 1.00 93.81 85 GLY A CA 1
ATOM 654 C C . GLY A 1 85 ? -10.496 -12.213 1.946 1.00 93.81 85 GLY A C 1
ATOM 655 O O . GLY A 1 85 ? -11.072 -12.534 2.986 1.00 93.81 85 GLY A O 1
ATOM 656 N N . PHE A 1 86 ? -9.664 -11.171 1.896 1.00 95.00 86 PHE A N 1
ATOM 657 C CA . PHE A 1 86 ? -9.375 -10.334 3.060 1.00 95.00 86 PHE A CA 1
ATOM 658 C C . PHE A 1 86 ? -10.629 -9.637 3.614 1.00 95.00 86 PHE A C 1
ATOM 660 O O . PHE A 1 86 ? -10.856 -9.636 4.827 1.00 95.00 86 PHE A O 1
ATOM 667 N N . LEU A 1 87 ? -11.471 -9.082 2.735 1.00 94.38 87 LEU A N 1
ATOM 668 C CA . LEU A 1 87 ? -12.741 -8.462 3.116 1.00 94.38 87 LEU A CA 1
ATOM 669 C C . LEU A 1 87 ? -13.686 -9.461 3.777 1.00 94.38 87 LEU A C 1
ATOM 671 O O . LEU A 1 87 ? -14.301 -9.121 4.781 1.00 94.38 87 LEU A O 1
ATOM 675 N N . TYR A 1 88 ? -13.773 -10.687 3.262 1.00 93.25 88 TYR A N 1
ATOM 676 C CA . TYR A 1 88 ? -14.602 -11.736 3.852 1.00 93.25 88 TYR A CA 1
ATOM 677 C C . TYR A 1 88 ? -14.189 -12.070 5.295 1.00 93.25 88 TYR A C 1
ATOM 679 O O . TYR A 1 88 ? -15.035 -12.220 6.182 1.00 93.25 88 TYR A O 1
ATOM 687 N N . LEU A 1 89 ? -12.881 -12.142 5.555 1.00 94.38 89 LEU A N 1
ATOM 688 C CA . LEU A 1 89 ? -12.362 -12.363 6.905 1.00 94.38 89 LEU A CA 1
ATOM 689 C C . LEU A 1 89 ? -12.661 -11.175 7.830 1.00 94.38 89 LEU A C 1
ATOM 691 O O . LEU A 1 89 ? -13.065 -11.375 8.974 1.00 94.38 89 LEU A O 1
ATOM 695 N N . CYS A 1 90 ? -12.536 -9.949 7.321 1.00 94.50 90 CYS A N 1
ATOM 696 C CA . CYS A 1 90 ? -12.884 -8.736 8.058 1.00 94.50 90 CYS A CA 1
ATOM 697 C C . CYS A 1 90 ? -14.390 -8.648 8.380 1.00 94.50 90 CYS A C 1
ATOM 699 O O . CYS A 1 90 ? -14.750 -8.274 9.494 1.00 94.50 90 CYS A O 1
ATOM 701 N N . ASP A 1 91 ? -15.257 -9.022 7.433 1.00 92.56 91 ASP A N 1
ATOM 702 C CA . ASP A 1 91 ? -16.721 -9.097 7.589 1.00 92.56 91 ASP A CA 1
ATOM 703 C C . ASP A 1 91 ? -17.109 -10.108 8.683 1.00 92.56 91 ASP A C 1
ATOM 705 O O . ASP A 1 91 ? -17.938 -9.837 9.549 1.00 92.56 91 ASP A O 1
ATOM 709 N N . SER A 1 92 ? -16.416 -11.247 8.719 1.00 92.31 92 SER A N 1
ATOM 710 C CA . SER A 1 92 ? -16.583 -12.243 9.781 1.00 92.31 92 SER A CA 1
ATOM 711 C C . SER A 1 92 ? -16.089 -11.718 11.136 1.00 92.31 92 SER A C 1
ATOM 713 O O . SER A 1 92 ? -16.752 -11.899 12.157 1.00 92.31 92 SER A O 1
ATOM 715 N N . ALA A 1 93 ? -14.941 -11.033 11.160 1.00 92.19 93 ALA A N 1
ATOM 716 C CA . ALA A 1 93 ? -14.365 -10.480 12.383 1.00 92.19 93 ALA A CA 1
ATOM 717 C C . ALA A 1 93 ? -15.262 -9.404 13.015 1.00 92.19 93 ALA A C 1
ATOM 719 O O . ALA A 1 93 ? -15.494 -9.440 14.222 1.00 92.19 93 ALA A O 1
ATOM 720 N N . VAL A 1 94 ? -15.802 -8.478 12.214 1.00 92.62 94 VAL A N 1
ATOM 721 C CA . VAL A 1 94 ? -16.695 -7.417 12.707 1.00 92.62 94 VAL A CA 1
ATOM 722 C C . VAL A 1 94 ? -18.033 -7.981 13.209 1.00 92.62 94 VAL A C 1
ATOM 724 O O . VAL A 1 94 ? -18.583 -7.487 14.194 1.00 92.62 94 VAL A O 1
ATOM 727 N N . ALA A 1 95 ? -18.532 -9.055 12.582 1.00 90.19 95 ALA A N 1
ATOM 728 C CA . ALA A 1 95 ? -19.745 -9.740 13.018 1.00 90.19 95 ALA A CA 1
ATOM 729 C C . ALA A 1 95 ? -19.564 -10.409 14.390 1.00 90.19 95 ALA A C 1
ATOM 731 O O . ALA A 1 95 ? -20.445 -10.305 15.241 1.00 90.19 95 ALA A O 1
ATOM 732 N N . ILE A 1 96 ? -18.405 -11.033 14.636 1.00 89.12 96 ILE A N 1
ATOM 733 C CA . ILE A 1 96 ? -18.074 -11.652 15.931 1.00 89.12 96 ILE A CA 1
ATOM 734 C C . ILE A 1 96 ? -17.925 -10.594 17.029 1.00 89.12 96 ILE A C 1
ATOM 736 O O . ILE A 1 96 ? -18.390 -10.800 18.148 1.00 89.12 96 ILE A O 1
ATOM 740 N N . THR A 1 97 ? -17.297 -9.452 16.731 1.00 87.50 97 THR A N 1
ATOM 741 C CA . THR A 1 97 ? -17.140 -8.368 17.715 1.00 87.50 97 THR A CA 1
ATOM 742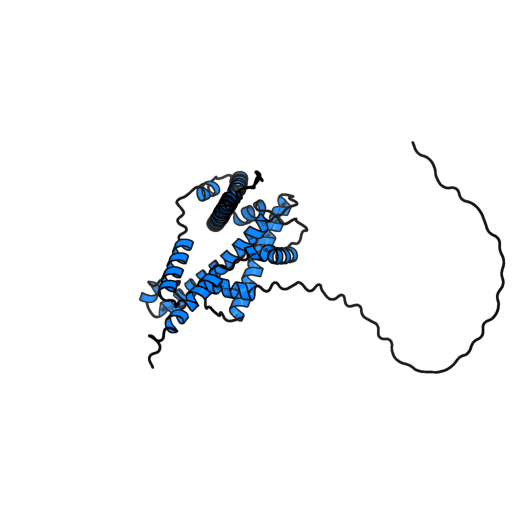 C C . THR A 1 97 ? -18.436 -7.595 17.966 1.00 87.50 97 THR A C 1
ATOM 744 O O . THR A 1 97 ? -18.508 -6.826 18.924 1.00 87.50 97 THR A O 1
ATOM 747 N N . GLY A 1 98 ? -19.458 -7.768 17.118 1.00 87.50 98 GLY A N 1
ATOM 748 C CA . GLY A 1 98 ? -20.722 -7.034 17.191 1.00 87.50 98 GLY A CA 1
ATOM 749 C C . GLY A 1 98 ? -20.587 -5.541 16.870 1.00 87.50 98 GLY A C 1
ATOM 750 O O . GLY A 1 98 ? -21.482 -4.752 17.187 1.00 87.50 98 GLY A O 1
ATOM 751 N N . SER A 1 99 ? -19.471 -5.121 16.265 1.00 89.19 99 SER A N 1
ATOM 752 C CA . SER A 1 99 ? -19.256 -3.724 15.891 1.00 89.19 99 SER A CA 1
ATOM 753 C C . SER A 1 99 ? -20.130 -3.342 14.693 1.00 89.19 99 SER A C 1
ATOM 755 O O . SER A 1 99 ? -20.351 -4.116 13.768 1.00 89.19 99 SER A O 1
ATOM 757 N N . LYS A 1 100 ? -20.612 -2.096 14.673 1.00 90.19 100 LYS A N 1
ATOM 758 C CA . LYS A 1 100 ? -21.321 -1.524 13.509 1.00 90.19 100 LYS A CA 1
ATOM 759 C C . LYS A 1 100 ? -20.371 -0.873 12.501 1.00 90.19 100 LYS A C 1
ATOM 761 O O . LYS A 1 100 ? -20.805 -0.399 11.449 1.00 90.19 100 LYS A O 1
ATOM 766 N N . VAL A 1 101 ? -19.092 -0.779 12.859 1.00 92.25 101 VAL A N 1
ATOM 767 C CA . VAL A 1 101 ? -18.055 -0.105 12.084 1.00 92.25 101 VAL A CA 1
ATOM 768 C C . VAL A 1 101 ? -16.963 -1.111 11.773 1.00 92.25 101 VAL A C 1
ATOM 770 O O . VAL A 1 101 ? -16.351 -1.651 12.692 1.00 92.25 101 VAL A O 1
ATOM 773 N N . LEU A 1 102 ? -16.702 -1.315 10.485 1.00 94.50 102 LEU A N 1
ATOM 774 C CA . LEU A 1 102 ? -15.546 -2.070 10.032 1.00 94.50 102 LEU A CA 1
ATOM 775 C C . LEU A 1 102 ? -14.343 -1.123 9.988 1.00 94.50 102 LEU A C 1
ATOM 777 O O . LEU A 1 102 ? -14.317 -0.171 9.197 1.00 94.50 102 LEU A O 1
ATOM 781 N N . GLY A 1 103 ? -13.397 -1.341 10.900 1.00 93.81 103 GLY A N 1
ATOM 782 C CA . GLY A 1 103 ? -12.326 -0.405 11.195 1.00 93.81 103 GLY A CA 1
ATOM 783 C C . GLY A 1 103 ? -10.932 -1.021 11.217 1.00 93.81 103 GLY A C 1
ATOM 784 O O . GLY A 1 103 ? -10.672 -2.120 10.731 1.00 93.81 103 GLY A O 1
ATOM 785 N N . LEU A 1 104 ? -9.998 -0.266 11.800 1.00 94.25 104 LEU A N 1
ATOM 786 C CA . LEU A 1 104 ? -8.598 -0.671 11.914 1.00 94.25 104 LEU A CA 1
ATOM 787 C C . LEU A 1 104 ? -8.428 -1.922 12.788 1.00 94.25 104 LEU A C 1
ATOM 789 O O . LEU A 1 104 ? -7.548 -2.736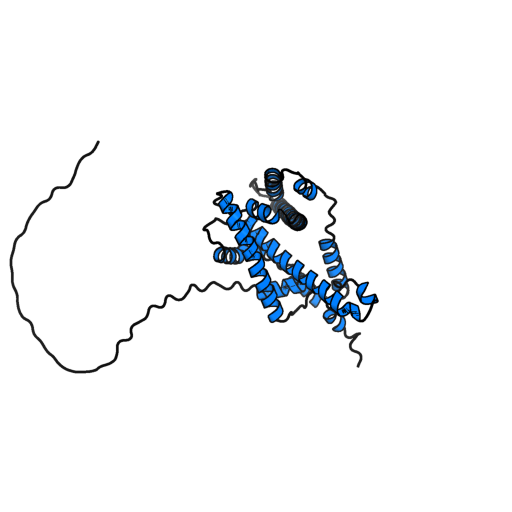 12.523 1.00 94.25 104 LEU A O 1
ATOM 793 N N . ARG A 1 105 ? -9.297 -2.098 13.793 1.00 93.62 105 ARG A N 1
ATOM 794 C CA . ARG A 1 105 ? -9.301 -3.258 14.692 1.00 93.62 105 ARG A CA 1
ATOM 795 C C . ARG A 1 105 ? -9.466 -4.557 13.910 1.00 93.62 105 ARG A C 1
ATOM 797 O O . ARG A 1 105 ? -8.637 -5.452 14.030 1.00 93.62 105 ARG A O 1
ATOM 804 N N . GLU A 1 106 ? -10.501 -4.649 13.090 1.00 94.56 106 GLU A N 1
ATOM 805 C CA . GLU A 1 106 ? -10.837 -5.871 12.357 1.00 94.56 106 GLU A CA 1
ATOM 806 C C . GLU A 1 106 ? -9.797 -6.195 11.280 1.00 94.56 106 GLU A C 1
ATOM 808 O O . GLU A 1 106 ? -9.436 -7.358 11.090 1.00 94.56 106 GLU A O 1
ATOM 813 N N . ALA A 1 107 ? -9.236 -5.166 10.641 1.00 94.88 107 ALA A N 1
ATOM 814 C CA . ALA A 1 107 ? -8.142 -5.340 9.696 1.00 94.88 107 ALA A CA 1
ATOM 815 C C . ALA A 1 107 ? -6.874 -5.900 10.369 1.00 94.88 107 ALA A C 1
ATOM 817 O O . ALA A 1 107 ? -6.284 -6.861 9.874 1.00 94.88 107 ALA A O 1
ATOM 818 N N . ILE A 1 108 ? -6.467 -5.338 11.514 1.00 93.31 108 ILE A N 1
ATOM 819 C CA . ILE A 1 108 ? -5.299 -5.816 12.274 1.00 93.31 108 ILE A CA 1
ATOM 820 C C . ILE A 1 108 ? -5.527 -7.239 12.774 1.00 93.31 108 ILE A C 1
ATOM 822 O O . ILE A 1 108 ? -4.643 -8.081 12.633 1.00 93.31 108 ILE A O 1
ATOM 826 N N . PHE A 1 109 ? -6.718 -7.521 13.307 1.00 92.25 109 PHE A N 1
ATOM 827 C CA . PHE A 1 109 ? -7.076 -8.859 13.766 1.00 92.25 109 PHE A CA 1
ATOM 828 C C . PHE A 1 109 ? -6.946 -9.895 12.646 1.00 92.25 109 PHE A C 1
ATOM 830 O O . PHE A 1 109 ? -6.401 -10.977 12.862 1.00 92.25 109 PHE A O 1
ATOM 837 N N . THR A 1 110 ? -7.393 -9.544 11.439 1.00 93.94 110 THR A N 1
ATOM 838 C CA . THR A 1 110 ? -7.295 -10.408 10.257 1.00 93.94 110 THR A CA 1
ATOM 839 C C . THR A 1 110 ? -5.837 -10.650 9.843 1.00 93.94 110 THR A C 1
ATOM 841 O O . THR A 1 110 ? -5.481 -11.765 9.476 1.00 93.94 110 THR A O 1
ATOM 844 N N . MET A 1 111 ? -4.962 -9.644 9.968 1.00 91.69 111 MET A N 1
ATOM 845 C CA . MET A 1 111 ? -3.531 -9.736 9.622 1.00 91.69 111 MET A CA 1
ATOM 846 C C . MET A 1 111 ? -2.625 -10.232 10.758 1.00 91.69 111 MET A C 1
ATOM 848 O O . MET A 1 111 ? -1.405 -10.244 10.596 1.00 91.69 111 MET A O 1
ATOM 852 N N . LYS A 1 112 ? -3.163 -10.635 11.916 1.00 87.12 112 LYS A N 1
ATOM 853 C CA . LYS A 1 112 ? -2.352 -10.914 13.120 1.00 87.12 112 LYS A CA 1
ATOM 854 C C . LYS A 1 112 ? -1.269 -11.982 12.925 1.00 87.12 112 LYS A C 1
ATOM 856 O O . LYS A 1 112 ? -0.224 -11.925 13.563 1.00 87.12 112 LYS A O 1
ATOM 861 N N . ASN A 1 113 ? -1.489 -12.927 12.012 1.00 86.12 113 ASN A N 1
ATOM 862 C CA . ASN A 1 113 ? -0.524 -13.986 11.713 1.00 86.12 113 ASN A CA 1
ATOM 863 C C . ASN A 1 113 ? 0.620 -13.499 10.800 1.00 86.12 113 ASN A C 1
ATOM 865 O O . ASN A 1 113 ? 1.682 -14.113 10.738 1.00 86.12 113 ASN A O 1
ATOM 869 N N . GLU A 1 114 ? 0.443 -12.371 10.112 1.00 88.38 114 GLU A N 1
ATOM 870 C CA . GLU A 1 114 ? 1.383 -11.829 9.132 1.00 88.38 114 GLU A CA 1
ATOM 871 C C . GLU A 1 114 ? 2.224 -10.698 9.740 1.00 88.38 114 GLU A C 1
ATOM 873 O O . GLU A 1 114 ? 2.173 -9.542 9.310 1.00 88.38 114 GLU A O 1
ATOM 878 N N . LYS A 1 115 ? 3.044 -11.038 10.742 1.00 85.25 115 LYS A N 1
ATOM 879 C CA . LYS A 1 115 ? 3.833 -10.083 11.548 1.00 85.25 115 LYS A CA 1
ATOM 880 C C . LYS A 1 115 ? 4.580 -9.032 10.708 1.00 85.25 115 LYS A C 1
ATOM 882 O O . LYS A 1 115 ? 4.526 -7.836 10.988 1.00 85.25 115 LYS A O 1
ATOM 887 N N . HIS A 1 116 ? 5.238 -9.452 9.624 1.00 83.56 116 HIS A N 1
ATOM 888 C CA . HIS A 1 116 ? 5.971 -8.536 8.743 1.00 83.56 116 HIS A CA 1
ATOM 889 C C . HIS A 1 116 ? 5.069 -7.596 7.936 1.00 83.56 116 HIS A C 1
ATOM 891 O O . HIS A 1 116 ? 5.462 -6.457 7.687 1.00 83.56 116 HIS A O 1
ATOM 897 N N . ARG A 1 117 ? 3.882 -8.051 7.521 1.00 87.56 117 ARG A N 1
ATOM 898 C CA . ARG A 1 117 ? 2.898 -7.206 6.832 1.00 87.56 117 ARG A CA 1
ATOM 899 C C . ARG A 1 117 ? 2.365 -6.149 7.793 1.00 87.56 117 ARG A C 1
ATOM 901 O O . ARG A 1 117 ? 2.359 -4.966 7.459 1.00 87.56 117 ARG A O 1
ATOM 908 N N . LEU A 1 118 ? 2.040 -6.554 9.022 1.00 88.62 118 LEU A N 1
ATOM 909 C CA . LEU A 1 118 ? 1.574 -5.627 10.048 1.00 88.62 118 LEU A CA 1
ATOM 910 C C . LEU A 1 118 ? 2.635 -4.580 10.415 1.00 88.62 118 LEU A C 1
ATOM 912 O O . LEU A 1 118 ? 2.313 -3.401 10.547 1.00 88.62 118 LEU A O 1
ATOM 916 N N . LEU A 1 119 ? 3.911 -4.970 10.493 1.00 86.69 119 LEU A N 1
ATOM 917 C CA . LEU A 1 119 ? 5.010 -4.026 10.708 1.00 86.69 119 LEU A CA 1
ATOM 918 C C . LEU A 1 119 ? 5.110 -2.983 9.586 1.00 86.69 119 LEU A C 1
ATOM 920 O O . LEU A 1 119 ? 5.319 -1.798 9.854 1.00 86.69 119 LEU A O 1
ATOM 924 N N . ARG A 1 120 ? 4.950 -3.399 8.323 1.00 87.75 120 ARG A N 1
ATOM 925 C CA . ARG A 1 120 ? 4.942 -2.470 7.182 1.00 87.75 120 ARG A CA 1
ATOM 926 C C . ARG A 1 120 ? 3.736 -1.536 7.220 1.00 87.75 120 ARG A C 1
ATOM 928 O O . ARG A 1 120 ? 3.902 -0.337 6.992 1.00 87.75 120 ARG A O 1
ATOM 935 N N . LEU A 1 121 ? 2.560 -2.050 7.580 1.00 90.56 121 LEU A N 1
ATOM 936 C CA . LEU A 1 121 ? 1.355 -1.243 7.775 1.00 90.56 121 LEU A CA 1
ATOM 937 C C . LEU A 1 121 ? 1.546 -0.202 8.887 1.00 90.56 121 LEU A C 1
ATOM 939 O O . LEU A 1 121 ? 1.206 0.968 8.715 1.00 90.56 121 LEU A O 1
ATOM 943 N N . PHE A 1 122 ? 2.136 -0.602 10.013 1.00 89.56 122 PHE A N 1
ATOM 944 C CA . PHE A 1 122 ? 2.445 0.308 11.111 1.00 89.56 122 PHE A CA 1
ATOM 945 C C . PHE A 1 122 ? 3.391 1.429 10.667 1.00 89.56 122 PHE A C 1
ATOM 947 O O . PHE A 1 122 ? 3.105 2.604 10.894 1.00 89.56 122 PHE A O 1
ATOM 954 N N . LYS A 1 123 ? 4.476 1.095 9.955 1.00 87.75 123 LYS A N 1
ATOM 955 C CA . LYS A 1 123 ? 5.411 2.086 9.390 1.00 87.75 123 LYS A CA 1
ATOM 956 C C . LYS A 1 123 ? 4.736 3.027 8.389 1.00 87.75 123 LYS A C 1
ATOM 958 O O . LYS A 1 123 ? 5.052 4.221 8.360 1.00 87.75 123 LYS A O 1
ATOM 963 N N . TYR A 1 124 ? 3.809 2.513 7.580 1.00 89.62 124 TYR A N 1
ATOM 964 C CA . TYR A 1 124 ? 2.994 3.323 6.675 1.00 89.62 124 TYR A CA 1
ATOM 965 C C . TYR A 1 124 ? 2.182 4.370 7.452 1.00 89.62 124 TYR A C 1
ATOM 967 O O . TYR A 1 124 ? 2.289 5.565 7.166 1.00 89.62 124 TYR A O 1
ATOM 975 N N . PHE A 1 125 ? 1.453 3.953 8.490 1.00 91.19 125 PHE A N 1
ATOM 976 C CA . PHE A 1 125 ? 0.674 4.871 9.322 1.00 91.19 125 PHE A CA 1
ATOM 977 C C . PHE A 1 125 ? 1.540 5.828 10.150 1.00 91.19 125 PHE A C 1
ATOM 979 O O . PHE A 1 125 ? 1.186 6.997 10.270 1.00 91.19 125 PHE A O 1
ATOM 986 N N . ALA A 1 126 ? 2.706 5.396 10.636 1.00 89.19 126 ALA A N 1
ATOM 987 C CA . ALA A 1 126 ? 3.661 6.264 11.328 1.00 89.19 126 ALA A CA 1
ATOM 988 C C . ALA A 1 126 ? 4.194 7.381 10.416 1.00 89.19 126 ALA A C 1
ATOM 990 O O . ALA A 1 126 ? 4.246 8.548 10.809 1.00 89.19 126 ALA A O 1
ATOM 991 N N . THR A 1 127 ? 4.525 7.044 9.165 1.00 88.06 127 THR A N 1
ATOM 992 C CA . THR A 1 127 ? 4.936 8.034 8.156 1.00 88.06 127 THR A CA 1
ATOM 993 C C . THR A 1 127 ? 3.807 9.027 7.881 1.00 88.06 127 THR A C 1
ATOM 995 O O . THR A 1 127 ? 4.044 10.227 7.754 1.00 88.06 127 THR A O 1
ATOM 998 N N . LYS A 1 128 ? 2.565 8.540 7.825 1.00 87.06 128 LYS A N 1
ATOM 999 C CA . LYS A 1 128 ? 1.386 9.369 7.579 1.00 87.06 128 LYS A CA 1
ATOM 1000 C C . LYS A 1 128 ? 1.067 10.306 8.746 1.00 87.06 128 LYS A C 1
ATOM 1002 O O . LYS A 1 128 ? 0.814 11.486 8.517 1.00 87.06 128 LYS A O 1
ATOM 1007 N N . ASP A 1 129 ? 1.147 9.822 9.984 1.00 89.38 129 ASP A N 1
ATOM 1008 C CA . ASP A 1 129 ? 1.036 10.648 11.194 1.00 89.38 129 ASP A CA 1
ATOM 1009 C C . ASP A 1 129 ? 2.100 11.758 11.192 1.00 89.38 129 ASP A C 1
ATOM 1011 O O . ASP A 1 129 ? 1.791 12.921 11.463 1.00 89.38 129 ASP A O 1
ATOM 1015 N N . HIS A 1 130 ? 3.338 11.431 10.805 1.00 86.88 130 HIS A N 1
ATOM 1016 C CA . HIS A 1 130 ? 4.411 12.415 10.672 1.00 86.88 130 HIS A CA 1
ATOM 1017 C C . HIS A 1 130 ? 4.112 13.469 9.593 1.00 86.88 130 HIS A C 1
ATOM 1019 O O . HIS A 1 130 ? 4.224 14.664 9.858 1.00 86.88 130 HIS A O 1
ATOM 1025 N N . GLN A 1 131 ? 3.662 13.059 8.403 1.00 86.06 131 GLN A N 1
ATOM 1026 C CA . GLN A 1 131 ? 3.255 13.985 7.338 1.00 86.06 131 GLN A CA 1
ATOM 1027 C C . GLN A 1 131 ? 2.121 14.915 7.790 1.00 86.06 131 GLN A C 1
ATOM 1029 O O . GLN A 1 131 ? 2.198 16.127 7.590 1.00 86.06 131 GLN A O 1
ATOM 1034 N N . ASN A 1 132 ? 1.107 14.372 8.466 1.00 84.81 132 ASN A N 1
ATOM 1035 C CA . ASN A 1 132 ? 0.005 15.154 9.027 1.00 84.81 132 ASN A CA 1
ATOM 1036 C C . ASN A 1 132 ? 0.497 16.175 10.066 1.00 84.81 132 ASN A C 1
ATOM 1038 O O . ASN A 1 132 ? 0.000 17.303 10.106 1.00 84.81 132 ASN A O 1
ATOM 1042 N N . LYS A 1 133 ? 1.495 15.811 10.883 1.00 85.19 133 LYS A N 1
ATOM 1043 C CA . LYS A 1 133 ? 2.138 16.719 11.843 1.00 85.19 133 LYS A CA 1
ATOM 1044 C C . LYS A 1 133 ? 2.891 17.858 11.142 1.00 85.19 133 LYS A C 1
ATOM 1046 O O . LYS A 1 133 ? 2.728 19.009 11.544 1.00 85.19 133 LYS A O 1
ATOM 1051 N N . LEU A 1 134 ? 3.652 17.565 10.085 1.00 84.19 134 LEU A N 1
ATOM 1052 C CA . LEU A 1 134 ? 4.386 18.575 9.307 1.00 84.19 134 LEU A CA 1
ATOM 1053 C C . LEU A 1 134 ? 3.447 19.556 8.589 1.00 84.19 134 LEU A C 1
ATOM 1055 O O . LEU A 1 134 ? 3.671 20.764 8.616 1.00 84.19 134 LEU A O 1
ATOM 1059 N N . ILE A 1 135 ? 2.368 19.057 7.977 1.00 82.56 135 ILE A N 1
ATOM 1060 C CA . ILE A 1 135 ? 1.366 19.904 7.309 1.00 82.56 135 ILE A CA 1
ATOM 1061 C C . ILE A 1 135 ? 0.761 20.909 8.300 1.00 82.56 135 ILE A C 1
ATOM 1063 O O . ILE A 1 135 ? 0.590 22.076 7.959 1.00 82.56 135 ILE A O 1
ATOM 1067 N N . ARG A 1 136 ? 0.499 20.488 9.544 1.00 75.50 136 ARG A N 1
ATOM 1068 C CA . ARG A 1 136 ? -0.027 21.366 10.602 1.00 75.50 136 ARG A CA 1
ATOM 1069 C C . ARG A 1 136 ? 0.970 22.411 11.068 1.00 75.50 136 ARG A C 1
ATOM 1071 O O . ARG A 1 136 ? 0.578 23.553 11.254 1.00 75.50 136 ARG A O 1
ATOM 1078 N N . GLN A 1 137 ? 2.237 22.036 11.250 1.00 77.06 137 GLN A N 1
ATOM 1079 C CA . GLN A 1 137 ? 3.277 22.996 11.633 1.00 77.06 137 GLN A CA 1
ATOM 1080 C C . GLN A 1 137 ? 3.395 24.137 10.613 1.00 77.06 137 GLN A C 1
ATOM 1082 O O . GLN A 1 137 ? 3.623 25.276 11.002 1.00 77.06 137 GLN A O 1
ATOM 1087 N N . ASN A 1 138 ? 3.159 23.847 9.331 1.00 75.75 138 ASN A N 1
ATOM 1088 C CA . ASN A 1 138 ? 3.128 24.856 8.273 1.00 75.75 138 ASN A CA 1
ATOM 1089 C C . ASN A 1 138 ? 1.817 25.672 8.222 1.00 75.75 138 ASN A C 1
ATOM 1091 O O . ASN A 1 138 ? 1.786 26.749 7.631 1.00 75.75 138 ASN A O 1
ATOM 1095 N N . GLN A 1 139 ? 0.728 25.200 8.839 1.00 76.56 139 GLN A N 1
ATOM 1096 C CA . GLN A 1 139 ? -0.546 25.919 8.937 1.00 76.56 139 GLN A CA 1
ATOM 1097 C C . GLN A 1 139 ? -0.591 26.726 10.244 1.00 76.56 139 GLN A C 1
ATOM 1099 O O . GLN A 1 139 ? -1.111 26.268 11.261 1.00 76.56 139 GLN A O 1
ATOM 1104 N N . LEU A 1 140 ? -0.084 27.962 10.191 1.00 57.03 140 LEU A N 1
ATOM 1105 C CA . LEU A 1 140 ? 0.076 28.923 11.303 1.00 57.03 140 LEU A CA 1
ATOM 1106 C C . LEU A 1 140 ? -1.182 29.234 12.155 1.00 57.03 140 LEU A C 1
ATOM 1108 O O . LEU A 1 140 ? -1.077 29.979 13.120 1.00 57.03 140 LEU A O 1
ATOM 1112 N N . ASN A 1 141 ? -2.359 28.679 11.847 1.00 57.47 141 ASN A N 1
ATOM 1113 C CA . ASN A 1 141 ? -3.632 29.003 12.509 1.00 57.47 141 ASN A CA 1
ATOM 1114 C C . ASN A 1 141 ? -4.496 27.789 12.898 1.00 57.47 141 ASN A C 1
ATOM 1116 O O . ASN A 1 141 ? -5.710 27.917 13.082 1.00 57.47 141 ASN A O 1
ATOM 1120 N N . SER A 1 142 ? -3.922 26.590 13.034 1.00 56.88 142 SER A N 1
ATOM 1121 C CA . SER A 1 142 ? -4.744 25.438 13.416 1.00 56.88 142 SER A CA 1
ATOM 1122 C C . SER A 1 142 ? -5.121 25.491 14.905 1.00 56.88 142 SER A C 1
ATOM 1124 O O . SER A 1 142 ? -4.324 25.183 15.790 1.00 56.88 142 SER A O 1
ATOM 1126 N N . LYS A 1 143 ? -6.376 25.871 15.192 1.00 55.97 143 LYS A N 1
ATOM 1127 C CA . LYS A 1 143 ? -7.057 25.509 16.446 1.00 55.97 143 LYS A CA 1
ATOM 1128 C C . LYS A 1 143 ? -6.765 24.030 16.732 1.00 55.97 143 LYS A C 1
ATOM 1130 O O . LYS A 1 143 ? -6.768 23.232 15.795 1.00 55.97 143 LYS A O 1
ATOM 1135 N N . MET A 1 144 ? -6.513 23.677 17.995 1.00 52.25 144 MET A N 1
ATOM 1136 C CA . MET A 1 144 ? -6.210 22.316 18.475 1.00 52.25 144 MET A CA 1
ATOM 1137 C C . MET A 1 144 ? -7.332 21.314 18.138 1.00 52.25 144 MET A C 1
ATOM 1139 O O . MET A 1 144 ? -8.115 20.910 18.991 1.00 52.25 144 MET A O 1
ATOM 1143 N N . ILE A 1 145 ? -7.442 20.902 16.876 1.00 54.44 145 ILE A N 1
ATOM 1144 C CA . ILE A 1 145 ? -8.283 19.784 16.460 1.00 54.44 145 ILE A CA 1
ATOM 1145 C C . ILE A 1 145 ? -7.505 18.528 16.838 1.00 54.44 145 ILE A C 1
ATOM 1147 O O . ILE A 1 145 ? -6.504 18.189 16.191 1.00 54.44 145 ILE A O 1
ATOM 1151 N N . PHE A 1 146 ? -7.947 17.878 17.914 1.00 55.97 146 PHE A N 1
ATOM 1152 C CA . PHE A 1 146 ? -7.415 16.608 18.395 1.00 55.97 146 PHE A CA 1
ATOM 1153 C C . PHE A 1 146 ? -7.528 15.574 17.269 1.00 55.97 146 PHE A C 1
ATOM 1155 O O . PHE A 1 146 ? -8.628 15.183 16.881 1.00 55.97 146 PHE A O 1
ATOM 1162 N N . TYR A 1 147 ? -6.396 15.182 16.681 1.00 63.88 147 TYR A N 1
ATOM 1163 C CA . TYR A 1 147 ? -6.371 14.069 15.740 1.00 63.88 147 TYR A CA 1
ATOM 1164 C C . TYR A 1 147 ? -6.083 12.792 16.500 1.00 63.88 147 TYR A C 1
ATOM 1166 O O . TYR A 1 147 ? -5.202 12.744 17.358 1.00 63.88 147 TYR A O 1
ATOM 1174 N N . LYS A 1 148 ? -6.820 11.743 16.149 1.00 75.25 148 LYS A N 1
ATOM 1175 C CA . LYS A 1 148 ? -6.499 10.397 16.588 1.00 75.25 148 LYS A CA 1
ATOM 1176 C C . LYS A 1 148 ? -5.234 9.966 15.843 1.00 75.25 148 LYS A C 1
ATOM 1178 O O . LYS A 1 148 ? -5.253 9.881 14.619 1.00 75.25 148 LYS A O 1
ATOM 1183 N N . SER A 1 149 ? -4.131 9.776 16.563 1.00 88.31 149 SER A N 1
ATOM 1184 C CA . SER A 1 149 ? -2.909 9.209 15.985 1.00 88.31 149 SER A CA 1
ATOM 1185 C C . SER A 1 149 ? -3.171 7.757 15.608 1.00 88.31 149 SER A C 1
ATOM 1187 O O . SER A 1 149 ? -3.588 6.964 16.458 1.00 88.31 149 SER A O 1
ATOM 1189 N N . TYR A 1 150 ? -2.901 7.410 14.349 1.00 90.25 150 TYR A N 1
ATOM 1190 C CA . TYR A 1 150 ? -3.001 6.029 13.892 1.00 90.25 150 TYR A CA 1
ATOM 1191 C C . TYR A 1 150 ? -2.033 5.135 14.662 1.00 90.25 150 TYR A C 1
ATOM 1193 O O . TYR A 1 150 ? -2.397 4.033 15.047 1.00 90.25 150 TYR A O 1
ATOM 1201 N N . VAL A 1 151 ? -0.823 5.623 14.949 1.00 87.50 151 VAL A N 1
ATOM 1202 C CA . VAL A 1 151 ? 0.184 4.879 15.721 1.00 87.50 151 VAL A CA 1
ATOM 1203 C C . VAL A 1 151 ? -0.332 4.510 17.112 1.00 87.50 151 VAL A C 1
ATOM 1205 O O . VAL A 1 151 ? -0.207 3.355 17.521 1.00 87.50 151 VAL A O 1
ATOM 1208 N N . LEU A 1 152 ? -0.944 5.462 17.824 1.00 88.62 152 LEU A N 1
ATOM 1209 C CA . LEU A 1 152 ? -1.511 5.204 19.151 1.00 88.62 152 LEU A CA 1
ATOM 1210 C C . LEU A 1 152 ? -2.715 4.259 19.084 1.00 88.62 152 LEU A C 1
ATOM 1212 O O . LEU A 1 152 ? -2.850 3.379 19.931 1.00 88.62 152 LEU A O 1
ATOM 1216 N N . GLU A 1 153 ? -3.567 4.407 18.067 1.00 91.38 153 GLU A N 1
ATOM 1217 C CA . GLU A 1 153 ? -4.705 3.511 17.853 1.00 91.38 153 GLU A CA 1
ATOM 1218 C C . GLU A 1 153 ? -4.252 2.073 17.565 1.00 91.38 153 GLU A C 1
ATOM 1220 O O . GLU A 1 153 ? -4.761 1.144 18.185 1.00 91.38 153 GLU A O 1
ATOM 1225 N N . ILE A 1 154 ? -3.268 1.884 16.681 1.00 90.31 154 ILE A N 1
ATOM 1226 C CA . ILE A 1 154 ? -2.706 0.567 16.348 1.00 90.31 154 ILE A CA 1
ATOM 1227 C C . ILE A 1 154 ? -2.080 -0.072 17.585 1.00 90.31 154 ILE A C 1
ATOM 1229 O O . ILE A 1 154 ? -2.354 -1.238 17.861 1.00 90.31 154 ILE A O 1
ATOM 1233 N N . ARG A 1 155 ? -1.282 0.686 18.350 1.00 87.75 155 ARG A N 1
ATOM 1234 C CA . ARG A 1 155 ? -0.666 0.192 19.588 1.00 87.75 155 ARG A CA 1
ATOM 1235 C C . ARG A 1 155 ? -1.729 -0.277 20.584 1.00 87.75 155 ARG A C 1
ATOM 1237 O O . ARG A 1 155 ? -1.656 -1.413 21.031 1.00 87.75 155 ARG A O 1
ATOM 1244 N N . SER A 1 156 ? -2.751 0.540 20.842 1.00 90.44 156 SER A N 1
ATOM 1245 C CA . SER A 1 156 ? -3.846 0.183 21.754 1.00 90.44 156 SER A CA 1
ATOM 1246 C C . SER A 1 156 ? -4.637 -1.044 21.282 1.00 90.44 156 SER A C 1
ATOM 1248 O O . SER A 1 156 ? -5.029 -1.887 22.089 1.00 90.44 156 SER A O 1
ATOM 1250 N N . ILE A 1 157 ? -4.861 -1.182 19.970 1.00 90.81 157 ILE A N 1
ATOM 1251 C CA . ILE A 1 157 ? -5.508 -2.370 19.401 1.00 90.81 157 ILE A CA 1
ATOM 1252 C C . ILE A 1 157 ? -4.654 -3.613 19.657 1.00 90.81 157 ILE A C 1
ATOM 1254 O O . ILE A 1 157 ? -5.190 -4.607 20.143 1.00 90.81 157 ILE A O 1
ATOM 1258 N N . ILE A 1 158 ? -3.354 -3.554 19.359 1.00 87.88 158 ILE A N 1
ATOM 1259 C CA . ILE A 1 158 ? -2.436 -4.686 19.526 1.00 87.88 158 ILE A CA 1
ATOM 1260 C C . ILE A 1 158 ? -2.317 -5.068 21.000 1.00 87.88 158 ILE A C 1
ATOM 1262 O O . ILE A 1 158 ? -2.460 -6.240 21.308 1.00 87.88 158 ILE A O 1
ATOM 1266 N N . GLU A 1 159 ? -2.171 -4.105 21.911 1.00 87.50 159 GLU A N 1
ATOM 1267 C CA . GLU A 1 159 ? -2.162 -4.353 23.363 1.00 87.50 159 GLU A CA 1
ATOM 1268 C C . GLU A 1 159 ? -3.435 -5.066 23.841 1.00 87.50 159 GLU A C 1
ATOM 1270 O O . GLU A 1 159 ? -3.376 -5.918 24.717 1.00 87.50 159 GLU A O 1
ATOM 1275 N N . SER A 1 160 ? -4.592 -4.759 23.242 1.00 87.94 160 SER A N 1
ATOM 1276 C CA . SER A 1 160 ? -5.855 -5.432 23.580 1.00 87.94 160 SER A CA 1
ATOM 1277 C C . SER A 1 160 ? -6.029 -6.824 22.960 1.00 87.94 160 SER A C 1
ATOM 1279 O O . SER A 1 160 ? -6.983 -7.516 23.301 1.00 87.94 160 SER A O 1
ATOM 1281 N N . MET A 1 161 ? -5.185 -7.201 21.996 1.00 83.62 161 MET A N 1
ATOM 1282 C CA . MET A 1 161 ? -5.282 -8.466 21.254 1.00 83.62 161 MET A CA 1
ATOM 1283 C C . MET A 1 161 ? -4.149 -9.439 21.568 1.00 83.62 161 MET A C 1
ATOM 1285 O O . MET A 1 161 ? -4.334 -10.645 21.434 1.00 83.62 161 MET A O 1
ATOM 1289 N N . ASP A 1 162 ? -2.966 -8.917 21.879 1.00 81.00 162 ASP A N 1
ATOM 1290 C CA . ASP A 1 162 ? -1.735 -9.680 22.010 1.00 81.00 162 ASP A CA 1
ATOM 1291 C C . ASP A 1 162 ? -1.491 -10.055 23.472 1.00 81.00 162 ASP A C 1
ATOM 1293 O O . ASP A 1 162 ? -0.925 -9.284 24.243 1.00 81.00 162 ASP A O 1
ATOM 1297 N N . GLU A 1 163 ? -1.906 -11.266 23.841 1.00 75.62 163 GLU A N 1
ATOM 1298 C CA . GLU A 1 163 ? -1.647 -11.844 25.166 1.00 75.62 163 GLU A CA 1
ATOM 1299 C C . GLU A 1 163 ? -0.160 -12.195 25.372 1.00 75.62 163 GLU A C 1
ATOM 1301 O O . GLU A 1 163 ? 0.307 -12.267 26.507 1.00 75.62 163 GLU A O 1
ATOM 1306 N N . THR A 1 164 ? 0.599 -12.399 24.287 1.00 77.94 164 THR A N 1
ATOM 1307 C CA . THR A 1 164 ? 2.007 -12.840 24.333 1.00 77.94 164 THR A CA 1
ATOM 1308 C C . THR A 1 164 ? 3.008 -11.686 24.379 1.00 77.94 164 THR A C 1
ATOM 1310 O O . THR A 1 164 ? 4.148 -11.868 24.802 1.00 77.94 164 THR A O 1
ATOM 1313 N N . GLY A 1 165 ? 2.606 -10.501 23.917 1.00 76.00 165 GLY A N 1
ATOM 1314 C CA . GLY A 1 165 ? 3.464 -9.324 23.778 1.00 76.00 165 GLY A CA 1
ATOM 1315 C C . GLY A 1 165 ? 4.473 -9.393 22.622 1.00 76.00 165 GLY A C 1
ATOM 1316 O O . GLY A 1 165 ? 5.180 -8.411 22.381 1.00 76.00 165 GLY A O 1
ATOM 1317 N N . GLU A 1 166 ? 4.550 -10.505 21.878 1.00 77.56 166 GLU A N 1
ATOM 1318 C CA . GLU A 1 166 ? 5.489 -10.670 20.761 1.00 77.56 166 GLU A CA 1
ATOM 1319 C C . GLU A 1 166 ? 5.234 -9.667 19.631 1.00 77.56 166 GLU A C 1
ATOM 1321 O O . GLU A 1 166 ? 6.174 -9.152 19.018 1.00 77.56 166 GLU A O 1
ATOM 1326 N N . MET A 1 167 ? 3.962 -9.393 19.326 1.00 75.12 167 MET A N 1
ATOM 1327 C CA . MET A 1 167 ? 3.591 -8.450 18.277 1.00 75.12 167 MET A CA 1
ATOM 1328 C C . MET A 1 167 ? 3.963 -7.035 18.707 1.00 75.12 167 MET A C 1
ATOM 1330 O O . MET A 1 167 ? 4.578 -6.297 17.936 1.00 75.12 167 MET A O 1
ATOM 1334 N N . LEU A 1 168 ? 3.651 -6.666 19.950 1.00 79.06 168 LEU A N 1
ATOM 1335 C CA . LEU A 1 168 ? 4.018 -5.359 20.491 1.00 79.06 168 LEU A CA 1
ATOM 1336 C C . LEU A 1 168 ? 5.541 -5.159 20.488 1.00 79.06 168 LEU A C 1
ATOM 1338 O O . LEU A 1 168 ? 6.024 -4.112 20.053 1.00 79.06 168 LEU A O 1
ATOM 1342 N N . GLN A 1 169 ? 6.302 -6.180 20.890 1.00 81.69 169 GLN A N 1
ATOM 1343 C CA . GLN A 1 169 ? 7.763 -6.155 20.871 1.00 81.69 169 GLN A CA 1
ATOM 1344 C C . GLN A 1 169 ? 8.314 -5.978 19.450 1.00 81.69 169 GLN A C 1
ATOM 1346 O O . GLN A 1 169 ? 9.232 -5.185 19.239 1.00 81.69 169 GLN A O 1
ATOM 1351 N N . LEU A 1 170 ? 7.723 -6.650 18.459 1.00 76.31 170 LEU A N 1
ATOM 1352 C CA . LEU A 1 170 ? 8.113 -6.525 17.056 1.00 76.31 170 LEU A CA 1
ATOM 1353 C C . LEU A 1 170 ? 7.852 -5.120 16.491 1.00 76.31 170 LEU A C 1
ATOM 1355 O O . LEU A 1 170 ? 8.646 -4.633 15.687 1.00 76.31 170 LEU A O 1
ATOM 1359 N N . LEU A 1 171 ? 6.780 -4.447 16.918 1.00 72.25 171 LEU A N 1
ATOM 1360 C CA . LEU A 1 171 ? 6.533 -3.047 16.555 1.00 72.25 171 LEU A CA 1
ATOM 1361 C C . LEU A 1 171 ? 7.485 -2.068 17.261 1.00 72.25 171 LEU A C 1
ATOM 1363 O O . LEU A 1 171 ? 7.801 -1.021 16.697 1.00 72.25 171 LEU A O 1
ATOM 1367 N N . MET A 1 172 ? 7.915 -2.383 18.486 1.00 70.88 172 MET A N 1
ATOM 1368 C CA . MET A 1 172 ? 8.842 -1.559 19.272 1.00 70.88 172 MET A CA 1
ATOM 1369 C C . MET A 1 172 ? 10.308 -1.748 18.883 1.00 70.88 172 MET A C 1
ATOM 1371 O O . MET A 1 172 ? 11.132 -0.888 19.188 1.00 70.88 172 MET A O 1
ATOM 1375 N N . ALA A 1 173 ? 10.640 -2.847 18.208 1.00 67.88 173 ALA A N 1
ATOM 1376 C CA . ALA A 1 173 ? 11.972 -3.098 17.689 1.00 67.88 173 ALA A CA 1
ATOM 1377 C C . ALA A 1 173 ? 12.309 -2.093 16.569 1.00 67.88 173 ALA A C 1
ATOM 1379 O O . ALA A 1 173 ? 12.077 -2.319 15.380 1.00 67.88 173 ALA A O 1
ATOM 1380 N N . GLU A 1 174 ? 12.907 -0.970 16.964 1.00 53.88 174 GLU A N 1
ATOM 1381 C CA . GLU A 1 174 ? 13.433 0.088 16.089 1.00 53.88 174 GLU A CA 1
ATOM 1382 C C . GLU A 1 174 ? 14.503 -0.437 15.100 1.00 53.88 174 GLU A C 1
ATOM 1384 O O . GLU A 1 174 ? 14.783 0.176 14.072 1.00 53.88 174 GLU A O 1
ATOM 1389 N N . SER A 1 175 ? 15.041 -1.634 15.363 1.00 48.44 175 SER A N 1
ATOM 1390 C CA . SER A 1 175 ? 16.096 -2.327 14.616 1.00 48.44 175 SER A CA 1
ATOM 1391 C C . SER A 1 175 ? 15.643 -3.069 13.355 1.00 48.44 175 SER A C 1
ATOM 1393 O O . SER A 1 175 ? 16.479 -3.627 12.641 1.00 48.44 175 SER A O 1
ATOM 1395 N N . GLY A 1 176 ? 14.351 -3.079 13.025 1.00 51.34 176 GLY A N 1
ATOM 1396 C CA . GLY A 1 176 ? 13.875 -3.679 11.784 1.00 51.34 176 GLY A CA 1
ATOM 1397 C C . GLY A 1 176 ? 14.238 -2.825 10.569 1.00 51.34 176 GLY A C 1
ATOM 1398 O O . GLY A 1 176 ? 13.338 -2.200 9.993 1.00 51.34 176 GLY A O 1
ATOM 1399 N N . ILE A 1 177 ? 15.517 -2.791 10.161 1.00 52.25 177 ILE A N 1
ATOM 1400 C CA . ILE A 1 177 ? 15.909 -2.354 8.814 1.00 52.25 177 ILE A CA 1
ATOM 1401 C C . ILE A 1 177 ? 14.996 -3.121 7.871 1.00 52.25 177 ILE A C 1
ATOM 1403 O O . ILE A 1 177 ? 14.995 -4.349 7.831 1.00 52.25 177 ILE A O 1
ATOM 1407 N N . GLU A 1 178 ? 14.140 -2.391 7.169 1.00 61.09 178 GLU A N 1
ATOM 1408 C CA . GLU A 1 178 ? 13.181 -2.988 6.259 1.00 61.09 178 GLU A CA 1
ATOM 1409 C C . GLU A 1 178 ? 13.958 -3.395 5.010 1.00 61.09 178 GLU A C 1
ATOM 1411 O O . GLU A 1 178 ? 13.986 -2.660 4.027 1.00 61.09 178 GLU A O 1
ATOM 1416 N N . THR A 1 179 ? 14.646 -4.535 5.098 1.00 65.00 179 THR A N 1
ATOM 1417 C CA . THR A 1 179 ? 15.555 -5.073 4.078 1.00 65.00 179 THR A CA 1
ATOM 1418 C C . THR A 1 179 ? 14.919 -5.028 2.695 1.00 65.00 179 THR A C 1
ATOM 1420 O O . THR A 1 179 ? 15.547 -4.602 1.735 1.00 65.00 179 THR A O 1
ATOM 1423 N N . LEU A 1 180 ? 13.626 -5.342 2.606 1.00 67.31 180 LEU A N 1
ATOM 1424 C CA . LEU A 1 180 ? 12.858 -5.267 1.365 1.00 67.31 180 LEU A CA 1
ATOM 1425 C C . LEU A 1 180 ? 12.683 -3.834 0.840 1.00 67.31 180 LEU A C 1
ATOM 1427 O O . LEU A 1 180 ? 12.768 -3.603 -0.363 1.00 67.31 180 LEU A O 1
ATOM 1431 N N . LYS A 1 181 ? 12.433 -2.849 1.709 1.00 74.12 181 LYS A N 1
ATOM 1432 C CA . LYS A 1 181 ? 12.281 -1.445 1.298 1.00 74.12 181 LYS A CA 1
ATOM 1433 C C . LYS A 1 181 ? 13.620 -0.840 0.887 1.00 74.12 181 LYS A C 1
ATOM 1435 O O . LYS A 1 181 ? 13.667 -0.128 -0.115 1.00 74.12 181 LYS A O 1
ATOM 1440 N N . THR A 1 182 ? 14.690 -1.119 1.631 1.00 73.06 182 THR A N 1
ATOM 1441 C CA . THR A 1 182 ? 16.040 -0.645 1.292 1.00 73.06 182 THR A CA 1
ATOM 1442 C C . THR A 1 182 ? 16.517 -1.261 -0.017 1.00 73.06 182 THR A C 1
ATOM 1444 O O . THR A 1 182 ? 16.996 -0.551 -0.893 1.00 73.06 182 THR A O 1
ATOM 1447 N N . GLU A 1 183 ? 16.283 -2.549 -0.221 1.00 73.69 183 GLU A N 1
ATOM 1448 C CA . GLU A 1 183 ? 16.604 -3.246 -1.461 1.00 73.69 183 GLU A CA 1
ATOM 1449 C C . GLU A 1 183 ? 15.814 -2.721 -2.668 1.00 73.69 183 GLU A C 1
ATOM 1451 O O . GLU A 1 183 ? 16.392 -2.482 -3.731 1.00 73.69 183 GLU A O 1
ATOM 1456 N N . LYS A 1 184 ? 14.511 -2.450 -2.503 1.00 75.44 184 LYS A N 1
ATOM 1457 C CA . LYS A 1 184 ? 13.691 -1.780 -3.529 1.00 75.44 184 LYS A CA 1
ATOM 1458 C C . LYS A 1 184 ? 14.209 -0.378 -3.854 1.00 75.44 184 LYS A C 1
ATOM 1460 O O . LYS A 1 184 ? 14.183 0.029 -5.014 1.00 75.44 184 LYS A O 1
ATOM 1465 N N . ALA A 1 185 ? 14.676 0.367 -2.851 1.00 78.38 185 ALA A N 1
ATOM 1466 C CA . ALA A 1 185 ? 15.258 1.691 -3.055 1.00 78.38 185 ALA A CA 1
ATOM 1467 C C . ALA A 1 185 ? 16.590 1.616 -3.817 1.00 78.38 185 ALA A C 1
ATOM 1469 O O . ALA A 1 185 ? 16.751 2.331 -4.799 1.00 78.38 185 ALA A O 1
ATOM 1470 N N . LEU A 1 186 ? 17.491 0.707 -3.433 1.00 80.94 186 LEU A N 1
ATOM 1471 C CA . LEU A 1 186 ? 18.777 0.498 -4.109 1.00 80.94 186 LEU A CA 1
ATOM 1472 C C . LEU A 1 186 ? 18.605 0.055 -5.565 1.00 80.94 186 LEU A C 1
ATOM 1474 O O . LEU A 1 186 ? 19.344 0.489 -6.442 1.00 80.94 186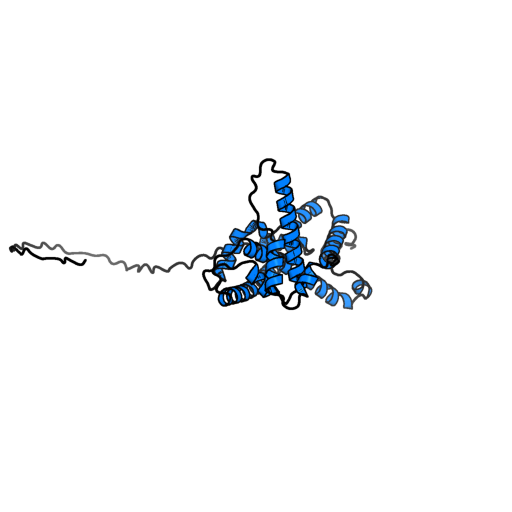 LEU A O 1
ATOM 1478 N N . ARG A 1 187 ? 17.612 -0.791 -5.843 1.00 77.88 187 ARG A N 1
ATOM 1479 C CA . ARG A 1 187 ? 17.253 -1.186 -7.210 1.00 77.88 187 ARG A CA 1
ATOM 1480 C C . ARG A 1 187 ? 16.805 -0.000 -8.050 1.00 77.88 187 ARG A C 1
ATOM 1482 O O . ARG A 1 187 ? 17.308 0.187 -9.153 1.00 77.88 187 ARG A O 1
ATOM 1489 N N . ALA A 1 188 ? 15.870 0.788 -7.522 1.00 79.06 188 ALA A N 1
ATOM 1490 C CA . ALA A 1 188 ? 15.399 1.987 -8.200 1.00 79.06 188 ALA A CA 1
ATOM 1491 C C . ALA A 1 188 ? 16.559 2.958 -8.462 1.00 79.06 188 ALA A C 1
ATOM 1493 O O . ALA A 1 188 ? 16.641 3.528 -9.541 1.00 79.06 188 ALA A O 1
ATOM 1494 N N . ASP A 1 189 ? 17.486 3.095 -7.513 1.00 82.94 189 ASP A N 1
ATOM 1495 C CA . ASP A 1 189 ? 18.662 3.954 -7.651 1.00 82.94 189 ASP A CA 1
ATOM 1496 C C . ASP A 1 189 ? 19.603 3.482 -8.772 1.00 82.94 189 ASP A C 1
ATOM 1498 O O . ASP A 1 189 ? 19.941 4.249 -9.673 1.00 82.94 189 ASP A O 1
ATOM 1502 N N . ARG A 1 190 ? 19.923 2.181 -8.813 1.00 81.06 190 ARG A N 1
ATOM 1503 C CA . ARG A 1 190 ? 20.723 1.579 -9.896 1.00 81.06 190 ARG A CA 1
ATOM 1504 C C . ARG A 1 190 ? 20.099 1.784 -11.277 1.00 81.06 190 ARG A C 1
ATOM 1506 O O . ARG A 1 190 ? 20.830 2.032 -12.234 1.00 81.06 190 ARG A O 1
ATOM 1513 N N . LEU A 1 191 ? 18.773 1.675 -11.379 1.00 75.44 191 LEU A N 1
ATOM 1514 C CA . LEU A 1 191 ? 18.046 1.937 -12.620 1.00 75.44 191 LEU A CA 1
ATOM 1515 C C . LEU A 1 191 ? 18.127 3.423 -12.994 1.00 75.44 191 LEU A C 1
ATOM 1517 O O . LEU A 1 191 ? 18.477 3.758 -14.125 1.00 75.44 191 LEU A O 1
ATOM 1521 N N . ASN A 1 192 ? 17.873 4.317 -12.036 1.00 80.69 192 ASN A N 1
ATOM 1522 C CA . ASN A 1 192 ? 17.873 5.763 -12.253 1.00 80.69 192 ASN A CA 1
ATOM 1523 C C . ASN A 1 192 ? 19.226 6.284 -12.755 1.00 80.69 192 ASN A C 1
ATOM 1525 O O . ASN A 1 192 ? 19.244 7.148 -13.626 1.00 80.69 192 ASN A O 1
ATOM 1529 N N . LEU A 1 193 ? 20.346 5.721 -12.284 1.00 80.38 193 LEU A N 1
ATOM 1530 C CA . LEU A 1 193 ? 21.696 6.097 -12.733 1.00 80.38 193 LEU A CA 1
ATOM 1531 C C . LEU A 1 193 ? 21.943 5.862 -14.231 1.00 80.38 193 LEU A C 1
ATOM 1533 O O . LEU A 1 193 ? 22.837 6.472 -14.811 1.00 80.38 193 LEU A O 1
ATOM 1537 N N . ARG A 1 194 ? 21.176 4.967 -14.859 1.00 76.62 194 ARG A N 1
ATOM 1538 C CA . ARG A 1 194 ? 21.321 4.589 -16.274 1.00 76.62 194 ARG A CA 1
ATOM 1539 C C . ARG A 1 194 ? 20.189 5.124 -17.150 1.00 76.62 194 ARG A C 1
ATOM 1541 O O . ARG A 1 194 ? 20.124 4.803 -18.332 1.00 76.62 194 ARG A O 1
ATOM 1548 N N . THR A 1 195 ? 19.285 5.908 -16.570 1.00 79.31 195 THR A N 1
ATOM 1549 C CA . THR A 1 195 ? 18.041 6.328 -17.213 1.00 79.31 195 THR A CA 1
ATOM 1550 C C . THR A 1 195 ? 18.150 7.775 -17.698 1.00 79.31 195 THR A C 1
ATOM 1552 O O . THR A 1 195 ? 18.656 8.642 -16.990 1.00 79.31 195 THR A O 1
ATOM 1555 N N . SER A 1 196 ? 17.658 8.065 -18.906 1.00 88.81 196 SER A N 1
ATOM 1556 C CA . SER A 1 196 ? 17.599 9.440 -19.417 1.00 88.81 196 SER A CA 1
ATOM 1557 C C . SER A 1 196 ? 16.588 10.288 -18.634 1.00 88.81 196 SER A C 1
ATOM 1559 O O . SER A 1 196 ? 15.628 9.766 -18.065 1.00 88.81 196 SER A O 1
ATOM 1561 N N . LEU A 1 197 ? 16.754 11.615 -18.632 1.00 88.56 197 LEU A N 1
ATOM 1562 C CA . LEU A 1 197 ? 15.860 12.521 -17.898 1.00 88.56 197 LEU A CA 1
ATOM 1563 C C . LEU A 1 197 ? 14.359 12.313 -18.219 1.00 88.56 197 LEU A C 1
ATOM 1565 O O . LEU A 1 197 ? 13.570 12.228 -17.274 1.00 88.56 197 LEU A O 1
ATOM 1569 N N . PRO A 1 198 ? 13.923 12.174 -19.490 1.00 88.00 198 PRO A N 1
ATOM 1570 C CA . PRO A 1 198 ? 12.509 11.944 -19.798 1.00 88.00 198 PRO A CA 1
ATOM 1571 C C . PRO A 1 198 ? 11.965 10.643 -19.194 1.00 88.00 198 PRO A C 1
ATOM 1573 O O . PRO A 1 198 ? 10.863 10.621 -18.638 1.00 88.00 198 PRO A O 1
ATOM 1576 N N . LEU A 1 199 ? 12.757 9.569 -19.250 1.00 86.00 199 LEU A N 1
ATOM 1577 C CA . LEU A 1 199 ? 12.392 8.275 -18.682 1.00 86.00 199 LEU A CA 1
ATOM 1578 C C . LEU A 1 199 ? 12.353 8.338 -17.151 1.00 86.00 199 LEU A C 1
ATOM 1580 O O . LEU A 1 199 ? 11.392 7.856 -16.551 1.00 86.00 199 LEU A O 1
ATOM 1584 N N . TYR A 1 200 ? 13.307 9.026 -16.520 1.00 87.31 200 TYR A N 1
ATOM 1585 C CA . TYR A 1 200 ? 13.316 9.241 -15.074 1.00 87.31 200 TYR A CA 1
ATOM 1586 C C . TYR A 1 200 ? 12.060 9.981 -14.599 1.00 87.31 200 TYR A C 1
ATOM 1588 O O . TYR A 1 200 ? 11.413 9.557 -13.644 1.00 87.31 200 TYR A O 1
ATOM 1596 N N . VAL A 1 201 ? 11.654 11.051 -15.293 1.00 89.25 201 VAL A N 1
ATOM 1597 C CA . VAL A 1 201 ? 10.426 11.794 -14.960 1.00 89.25 201 VAL A CA 1
ATOM 1598 C C . VAL A 1 201 ? 9.191 10.897 -15.082 1.00 89.25 201 VAL A C 1
ATOM 1600 O O . VAL A 1 201 ? 8.298 10.960 -14.233 1.00 89.25 201 VAL A O 1
ATOM 1603 N N . SER A 1 202 ? 9.127 10.046 -16.110 1.00 87.56 202 SER A N 1
ATOM 1604 C CA . SER A 1 202 ? 8.029 9.085 -16.273 1.00 87.56 202 SER A CA 1
ATOM 1605 C C . SER A 1 202 ? 7.993 8.048 -15.141 1.00 87.56 202 SER A C 1
ATOM 1607 O O . SER A 1 202 ? 6.930 7.793 -14.570 1.00 87.56 202 SER A O 1
ATOM 1609 N N . TYR A 1 203 ? 9.158 7.535 -14.737 1.00 87.56 203 TYR A N 1
ATOM 1610 C CA . TYR A 1 203 ? 9.310 6.600 -13.626 1.00 87.56 203 TYR A CA 1
ATOM 1611 C C . TYR A 1 203 ? 8.933 7.243 -12.284 1.00 87.56 203 TYR A C 1
ATOM 1613 O O . TYR A 1 203 ? 8.173 6.667 -11.505 1.00 87.56 203 TYR A O 1
ATOM 1621 N N . ALA A 1 204 ? 9.375 8.476 -12.029 1.00 88.62 204 ALA A N 1
ATOM 1622 C CA . ALA A 1 204 ? 9.029 9.224 -10.824 1.00 88.62 204 ALA A CA 1
ATOM 1623 C C . ALA A 1 204 ? 7.512 9.457 -10.709 1.00 88.62 204 ALA A C 1
ATOM 1625 O O . ALA A 1 204 ? 6.934 9.286 -9.632 1.00 88.62 204 ALA A O 1
ATOM 1626 N N . LYS A 1 205 ? 6.842 9.780 -11.827 1.00 89.69 205 LYS A N 1
ATOM 1627 C CA . LYS A 1 205 ? 5.375 9.887 -11.881 1.00 89.69 205 LYS A CA 1
ATOM 1628 C C . LYS A 1 205 ? 4.715 8.557 -11.535 1.00 89.69 205 LYS A C 1
ATOM 1630 O O . LYS A 1 205 ? 3.851 8.535 -10.658 1.00 89.69 205 LYS A O 1
ATOM 1635 N N . ALA A 1 206 ? 5.161 7.470 -12.162 1.00 88.88 206 ALA A N 1
ATOM 1636 C CA . ALA A 1 206 ? 4.652 6.123 -11.929 1.00 88.88 206 ALA A CA 1
ATOM 1637 C C . ALA A 1 206 ? 4.787 5.705 -10.450 1.00 88.88 206 ALA A C 1
ATOM 1639 O O . ALA A 1 206 ? 3.815 5.279 -9.831 1.00 88.88 206 ALA A O 1
ATOM 1640 N N . ARG A 1 207 ? 5.949 5.961 -9.836 1.00 86.69 207 ARG A N 1
ATOM 1641 C CA . ARG A 1 207 ? 6.235 5.688 -8.415 1.00 86.69 207 ARG A CA 1
ATOM 1642 C C . ARG A 1 207 ? 5.398 6.511 -7.436 1.00 86.69 207 ARG A C 1
ATOM 1644 O O . ARG A 1 207 ? 5.230 6.117 -6.286 1.00 86.69 207 ARG A O 1
ATOM 1651 N N . SER A 1 208 ? 4.876 7.656 -7.868 1.00 86.06 208 SER A N 1
ATOM 1652 C CA . SER A 1 208 ? 4.014 8.492 -7.031 1.00 86.06 208 SER A CA 1
ATOM 1653 C C . SER A 1 208 ? 2.557 8.011 -6.985 1.00 86.06 208 SER A C 1
ATOM 1655 O O . SER A 1 208 ? 1.788 8.489 -6.142 1.00 86.06 208 SER A O 1
ATOM 1657 N N . VAL A 1 209 ? 2.144 7.105 -7.880 1.00 87.25 209 VAL A N 1
ATOM 1658 C CA . VAL A 1 209 ? 0.760 6.617 -7.957 1.00 87.25 209 VAL A CA 1
ATOM 1659 C C . V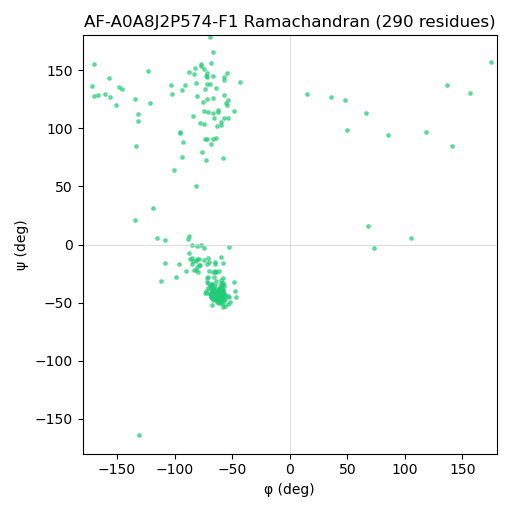AL A 1 209 ? 0.391 5.872 -6.674 1.00 87.25 209 VAL A C 1
ATOM 1661 O O . VAL A 1 209 ? 1.154 5.065 -6.153 1.00 87.25 209 VAL A O 1
ATOM 1664 N N . SER A 1 210 ? -0.796 6.164 -6.140 1.00 84.56 210 SER A N 1
ATOM 1665 C CA . SER A 1 210 ? -1.289 5.552 -4.909 1.00 84.56 210 SER A CA 1
ATOM 1666 C C . SER A 1 210 ? -2.805 5.414 -4.937 1.00 84.56 210 SER A C 1
ATOM 1668 O O . SER A 1 210 ? -3.519 6.376 -5.235 1.00 84.56 210 SER A O 1
ATOM 1670 N N . PHE A 1 211 ? -3.296 4.247 -4.520 1.00 82.75 211 PHE A N 1
ATOM 1671 C CA . PHE A 1 211 ? -4.724 3.994 -4.330 1.00 82.75 211 PHE A CA 1
ATOM 1672 C C . PHE A 1 211 ? -5.343 4.847 -3.213 1.00 82.75 211 PHE A C 1
ATOM 1674 O O . PHE A 1 211 ? -6.552 5.062 -3.207 1.00 82.75 211 PHE A O 1
ATOM 1681 N N . ALA A 1 212 ? -4.528 5.441 -2.330 1.00 80.81 212 ALA A N 1
ATOM 1682 C CA . ALA A 1 212 ? -5.001 6.361 -1.295 1.00 80.81 212 ALA A CA 1
ATOM 1683 C C . ALA A 1 212 ? -5.606 7.663 -1.859 1.00 80.81 212 ALA A C 1
ATOM 1685 O O . ALA A 1 212 ? -6.300 8.376 -1.142 1.00 80.81 212 ALA A O 1
ATOM 1686 N N . ARG A 1 213 ? -5.386 7.985 -3.143 1.00 82.69 213 ARG A N 1
ATOM 1687 C CA . ARG A 1 213 ? -6.063 9.112 -3.816 1.00 82.69 213 ARG A CA 1
ATOM 1688 C C . ARG A 1 213 ? -7.436 8.735 -4.381 1.00 82.69 213 ARG A C 1
ATOM 1690 O O . ARG A 1 213 ? -8.189 9.610 -4.791 1.00 82.69 213 ARG A O 1
ATOM 1697 N N . LYS A 1 214 ? -7.758 7.438 -4.417 1.00 82.38 214 LYS A N 1
ATOM 1698 C CA . LYS A 1 214 ? -8.977 6.869 -5.007 1.00 82.38 214 LYS A CA 1
ATOM 1699 C C . LYS A 1 214 ? -9.825 6.129 -3.967 1.00 82.38 214 LYS A C 1
ATOM 1701 O O . LYS A 1 214 ? -10.530 5.183 -4.305 1.00 82.38 214 LYS A O 1
ATOM 1706 N N . LEU A 1 215 ? -9.788 6.572 -2.705 1.00 86.12 215 LEU A N 1
ATOM 1707 C CA . LEU A 1 215 ? -10.513 5.915 -1.609 1.00 86.12 215 LEU A CA 1
ATOM 1708 C C . LEU A 1 215 ? -12.020 5.837 -1.850 1.00 86.12 215 LEU A C 1
ATOM 1710 O O . LEU A 1 215 ? -12.625 4.847 -1.475 1.00 86.12 215 LEU A O 1
ATOM 1714 N N . THR A 1 216 ? -12.623 6.826 -2.512 1.00 86.38 216 THR A N 1
ATOM 1715 C CA . THR A 1 216 ? -14.056 6.810 -2.847 1.00 86.38 216 THR A CA 1
ATOM 1716 C C . THR A 1 216 ? -14.412 5.691 -3.825 1.00 86.38 216 THR A C 1
ATOM 1718 O O . THR A 1 216 ? -15.416 5.010 -3.645 1.00 86.38 216 THR A O 1
ATOM 1721 N N . LEU A 1 217 ? -13.567 5.461 -4.834 1.00 85.62 217 LEU A N 1
ATOM 1722 C CA . LEU A 1 217 ? -13.730 4.356 -5.779 1.00 85.62 217 LEU A CA 1
ATOM 1723 C C . LEU A 1 217 ? -13.491 3.016 -5.085 1.00 85.62 217 LEU A C 1
ATOM 1725 O O . LEU A 1 217 ? -14.284 2.096 -5.242 1.00 85.62 217 LEU A O 1
ATOM 1729 N N . LEU A 1 218 ? -12.436 2.919 -4.276 1.00 84.88 218 LEU A N 1
ATOM 1730 C CA . LEU A 1 218 ? -12.145 1.716 -3.501 1.00 84.88 218 LEU A CA 1
ATOM 1731 C C . LEU A 1 218 ? -13.277 1.388 -2.519 1.00 84.88 218 LEU A C 1
ATOM 1733 O O . LEU A 1 218 ? -13.653 0.235 -2.375 1.00 84.88 218 LEU A O 1
ATOM 1737 N N . GLN A 1 219 ? -13.864 2.397 -1.885 1.00 90.00 219 GLN A N 1
ATOM 1738 C CA . GLN A 1 219 ? -15.014 2.236 -1.007 1.00 90.00 219 GLN A CA 1
ATOM 1739 C C . GLN A 1 219 ? -16.224 1.674 -1.757 1.00 90.00 219 GLN A C 1
ATOM 1741 O O . GLN A 1 219 ? -16.893 0.782 -1.241 1.00 90.00 219 GLN A O 1
ATOM 1746 N N . GLU A 1 220 ? -16.491 2.163 -2.968 1.00 88.62 220 GLU A N 1
ATOM 1747 C CA . GLU A 1 220 ? -17.556 1.624 -3.815 1.00 88.62 220 GLU A CA 1
ATOM 1748 C C . GLU A 1 220 ? -17.293 0.160 -4.179 1.00 88.62 220 GLU A C 1
ATOM 1750 O O . GLU A 1 220 ? -18.186 -0.671 -4.055 1.00 88.62 220 GLU A O 1
ATOM 1755 N N . TRP A 1 221 ? -16.048 -0.183 -4.525 1.00 87.69 221 TRP A N 1
ATOM 1756 C CA . TRP A 1 221 ? -15.646 -1.573 -4.740 1.00 87.69 221 TRP A CA 1
ATOM 1757 C C . TRP A 1 221 ? -15.938 -2.447 -3.522 1.00 87.69 221 TRP A C 1
ATOM 1759 O O . TRP A 1 221 ? -16.601 -3.471 -3.640 1.00 87.69 221 TRP A O 1
ATOM 1769 N N . ILE A 1 222 ? -15.457 -2.027 -2.350 1.00 88.19 222 ILE A N 1
ATOM 1770 C CA . ILE A 1 222 ? -15.582 -2.770 -1.095 1.00 88.19 222 ILE A CA 1
ATOM 1771 C C . ILE A 1 222 ? -17.057 -3.049 -0.806 1.00 88.19 222 ILE A C 1
ATOM 1773 O O . ILE A 1 222 ? -17.413 -4.179 -0.490 1.00 88.19 222 ILE A O 1
ATOM 1777 N N . ARG A 1 223 ? -17.932 -2.054 -0.996 1.00 88.50 223 ARG A N 1
ATOM 1778 C CA . ARG A 1 223 ? -19.379 -2.219 -0.801 1.00 88.50 223 ARG A CA 1
ATOM 1779 C C . ARG A 1 223 ? -20.004 -3.290 -1.686 1.00 88.50 223 ARG A C 1
ATOM 1781 O O . ARG A 1 223 ? -20.957 -3.916 -1.250 1.00 88.50 223 ARG A O 1
ATOM 1788 N N . THR A 1 224 ? -19.476 -3.528 -2.887 1.00 86.31 224 THR A N 1
ATOM 1789 C CA . THR A 1 224 ? -19.984 -4.611 -3.749 1.00 86.31 224 THR A CA 1
ATOM 1790 C C . THR A 1 224 ? -19.619 -6.013 -3.253 1.00 86.31 224 THR A C 1
ATOM 1792 O O . THR A 1 224 ? -20.239 -6.977 -3.691 1.00 86.31 224 THR A O 1
ATOM 1795 N N . HIS A 1 225 ? -18.643 -6.134 -2.343 1.00 82.88 225 HIS A N 1
ATOM 1796 C CA . HIS A 1 225 ? -18.157 -7.413 -1.802 1.00 82.88 225 HIS A CA 1
ATOM 1797 C C . HIS A 1 225 ? -18.555 -7.664 -0.346 1.00 82.88 225 HIS A C 1
ATOM 1799 O O . HIS A 1 225 ? -18.464 -8.799 0.121 1.00 82.88 225 HIS A O 1
ATOM 1805 N N . LEU A 1 226 ? -18.988 -6.634 0.384 1.00 83.12 226 LEU A N 1
ATOM 1806 C CA . LEU A 1 226 ? -19.508 -6.793 1.741 1.00 83.12 226 LEU A CA 1
ATOM 1807 C C . LEU A 1 226 ? -20.901 -7.425 1.707 1.00 83.12 226 LEU A C 1
ATOM 1809 O O . LEU A 1 226 ? -21.772 -6.997 0.955 1.00 83.12 226 LEU A O 1
ATOM 1813 N N . ARG A 1 227 ? -21.121 -8.422 2.569 1.00 75.25 227 ARG A N 1
ATOM 1814 C CA . ARG A 1 227 ? -22.439 -9.057 2.745 1.00 75.25 227 ARG A CA 1
ATOM 1815 C C . ARG A 1 227 ? -23.351 -8.255 3.669 1.00 75.25 227 ARG A C 1
ATOM 1817 O O . ARG A 1 227 ? -24.566 -8.411 3.618 1.00 75.25 227 ARG A O 1
ATOM 1824 N N . SER A 1 228 ? -22.752 -7.413 4.503 1.00 74.75 228 SER A N 1
ATOM 1825 C CA . SER A 1 228 ? -23.403 -6.724 5.610 1.00 74.75 228 SER A CA 1
ATOM 1826 C C . SER A 1 228 ? -23.242 -5.206 5.492 1.00 74.75 228 SER A C 1
ATOM 1828 O O . SER A 1 228 ? -22.227 -4.704 5.006 1.00 74.75 228 SER A O 1
ATOM 1830 N N . GLU A 1 229 ? -24.221 -4.449 5.990 1.00 82.31 229 GLU A N 1
ATOM 1831 C CA . GLU A 1 229 ? -24.263 -2.980 5.906 1.00 82.31 229 GLU A CA 1
ATOM 1832 C C . GLU A 1 229 ? -23.402 -2.279 6.978 1.00 82.31 229 GLU A C 1
ATOM 1834 O O . GLU A 1 229 ? -23.848 -1.377 7.693 1.00 82.31 229 GLU A O 1
ATOM 1839 N N . PHE A 1 230 ? -22.140 -2.686 7.121 1.00 86.75 230 PHE A N 1
ATOM 1840 C CA . PHE A 1 230 ? -21.224 -2.042 8.062 1.00 86.75 230 PHE A CA 1
ATOM 1841 C C . PHE A 1 230 ? -20.793 -0.655 7.581 1.00 86.75 230 PHE A C 1
ATOM 1843 O O . PHE A 1 230 ? -20.543 -0.410 6.396 1.00 86.75 230 PHE A O 1
ATOM 1850 N N . ARG A 1 231 ? -20.619 0.274 8.527 1.00 91.12 231 ARG A N 1
ATOM 1851 C CA . ARG A 1 231 ? -19.979 1.559 8.225 1.00 91.12 231 ARG A CA 1
ATOM 1852 C C . ARG A 1 231 ? -18.475 1.340 8.081 1.00 91.12 231 ARG A C 1
ATOM 1854 O O . ARG A 1 231 ? -17.826 0.881 9.011 1.00 91.12 231 ARG A O 1
ATOM 1861 N N . LEU A 1 232 ? -17.911 1.710 6.937 1.00 92.94 232 LEU A N 1
ATOM 1862 C CA . LEU A 1 232 ? -16.467 1.630 6.698 1.00 92.94 232 LEU A CA 1
ATOM 1863 C C . LEU A 1 232 ? -15.762 2.835 7.331 1.00 92.94 232 LEU A C 1
ATOM 1865 O O . LEU A 1 232 ? -16.151 3.979 7.074 1.00 92.94 232 LEU A O 1
ATOM 1869 N N . SER A 1 233 ? -14.730 2.598 8.145 1.00 93.69 233 SER A N 1
ATOM 1870 C CA . SER A 1 233 ? -13.896 3.685 8.665 1.00 93.69 233 SER A CA 1
ATOM 1871 C C . SER A 1 233 ? -12.915 4.199 7.604 1.00 93.69 233 SER A C 1
ATOM 1873 O O . SER A 1 233 ? -12.489 3.472 6.706 1.00 93.69 233 SER A O 1
ATOM 1875 N N . GLN A 1 234 ? -12.485 5.456 7.746 1.00 91.75 234 GLN A N 1
ATOM 1876 C CA . GLN A 1 234 ? -11.422 6.023 6.911 1.00 91.75 234 GLN A CA 1
ATOM 1877 C C . GLN A 1 234 ? -10.113 5.225 7.041 1.00 91.75 234 GLN A C 1
ATOM 1879 O O . GLN A 1 234 ? -9.471 4.930 6.037 1.00 91.75 234 GLN A O 1
ATOM 1884 N N . SER A 1 235 ? -9.742 4.826 8.264 1.00 93.06 235 SER A N 1
ATOM 1885 C CA . SER A 1 235 ? -8.557 3.996 8.512 1.00 93.06 235 SER A CA 1
ATOM 1886 C C . SER A 1 235 ? -8.626 2.655 7.785 1.00 93.06 235 SER A C 1
ATOM 1888 O O . SER A 1 235 ? -7.622 2.217 7.236 1.00 93.06 235 SER A O 1
ATOM 1890 N N . PHE A 1 236 ? -9.803 2.031 7.709 1.00 94.81 236 PHE A N 1
ATOM 1891 C CA . PHE A 1 236 ? -9.990 0.775 6.992 1.00 94.81 236 PHE A CA 1
ATOM 1892 C C . PHE A 1 236 ? -9.775 0.937 5.483 1.00 94.81 236 PHE A C 1
ATOM 1894 O O . PHE A 1 236 ? -9.046 0.157 4.875 1.00 94.81 236 PHE A O 1
ATOM 1901 N N . LEU A 1 237 ? -10.333 1.990 4.874 1.00 93.81 237 LEU A N 1
ATOM 1902 C CA . LEU A 1 237 ? -10.103 2.285 3.453 1.00 93.81 237 LEU A CA 1
ATOM 1903 C C . LEU A 1 237 ? -8.615 2.522 3.152 1.00 93.81 237 LEU A C 1
ATOM 1905 O O . LEU A 1 237 ? -8.117 2.134 2.096 1.00 93.81 237 LEU A O 1
ATOM 1909 N N . GLU A 1 238 ? -7.893 3.131 4.090 1.00 93.56 238 GLU A N 1
ATOM 1910 C CA . GLU A 1 238 ? -6.452 3.352 3.981 1.00 93.56 238 GLU A CA 1
ATOM 1911 C C . GLU A 1 238 ? -5.647 2.055 4.109 1.00 93.56 238 GLU A C 1
ATOM 1913 O O . GLU A 1 238 ? -4.692 1.874 3.353 1.00 93.56 238 GLU A O 1
ATOM 1918 N N . VAL A 1 239 ? -6.062 1.126 4.981 1.00 95.25 239 VAL A N 1
ATOM 1919 C CA . VAL A 1 239 ? -5.505 -0.236 5.020 1.00 95.25 239 VAL A CA 1
ATOM 1920 C C . VAL A 1 239 ? -5.722 -0.933 3.680 1.00 95.25 239 VAL A C 1
ATOM 1922 O O . VAL A 1 239 ? -4.775 -1.468 3.114 1.00 95.25 239 VAL A O 1
ATOM 1925 N N . MET A 1 240 ? -6.933 -0.879 3.124 1.00 94.06 240 MET A N 1
ATOM 1926 C CA . MET A 1 240 ? -7.235 -1.501 1.831 1.00 94.06 240 MET A CA 1
ATOM 1927 C C . MET A 1 240 ? -6.378 -0.916 0.699 1.00 94.06 240 MET A C 1
ATOM 1929 O O . MET A 1 240 ? -5.843 -1.654 -0.131 1.00 94.06 240 MET A O 1
ATOM 1933 N N . ALA A 1 241 ? -6.181 0.405 0.684 1.00 92.75 241 ALA A N 1
ATOM 1934 C CA . ALA A 1 241 ? -5.306 1.062 -0.285 1.00 92.75 241 ALA A CA 1
ATOM 1935 C C . ALA A 1 241 ? -3.836 0.637 -0.127 1.00 92.75 241 ALA A C 1
ATOM 1937 O O . ALA A 1 241 ? -3.148 0.422 -1.129 1.00 92.75 241 ALA A O 1
ATOM 1938 N N . PHE A 1 242 ? -3.363 0.499 1.115 1.00 93.38 242 PHE A N 1
ATOM 1939 C CA . PHE A 1 242 ? -2.030 -0.013 1.422 1.00 93.38 242 PHE A CA 1
ATOM 1940 C C . PHE A 1 242 ? -1.857 -1.459 0.934 1.00 93.38 242 PHE A C 1
ATOM 1942 O O . PHE A 1 242 ? -0.914 -1.731 0.193 1.00 93.38 242 PHE A O 1
ATOM 1949 N N . LEU A 1 243 ? -2.799 -2.349 1.262 1.00 93.44 243 LEU A N 1
ATOM 1950 C CA . LEU A 1 243 ? -2.759 -3.761 0.868 1.00 93.44 243 LEU A CA 1
ATOM 1951 C C . LEU A 1 243 ? -2.775 -3.937 -0.648 1.00 93.44 243 LEU A C 1
ATOM 1953 O O . LEU A 1 243 ? -2.033 -4.757 -1.177 1.00 93.44 243 LEU A O 1
ATOM 1957 N N . THR A 1 244 ? -3.558 -3.126 -1.363 1.00 92.19 244 THR A N 1
ATOM 1958 C CA . THR A 1 244 ? -3.584 -3.161 -2.833 1.00 92.19 244 THR A CA 1
ATOM 1959 C C . THR A 1 244 ? -2.200 -2.841 -3.410 1.00 92.19 244 THR A C 1
ATOM 1961 O O . THR A 1 244 ? -1.710 -3.542 -4.291 1.00 92.19 244 THR A O 1
ATOM 1964 N N . TYR A 1 245 ? -1.537 -1.798 -2.899 1.00 91.25 245 TYR A N 1
ATOM 1965 C CA . TYR A 1 245 ? -0.198 -1.413 -3.353 1.00 91.25 245 TYR A CA 1
ATOM 1966 C C . TYR A 1 245 ? 0.858 -2.467 -2.988 1.00 91.25 245 TYR A C 1
ATOM 1968 O O . TYR A 1 245 ? 1.734 -2.787 -3.792 1.00 91.25 245 TYR A O 1
ATOM 1976 N N . GLU A 1 246 ? 0.764 -3.027 -1.783 1.00 90.19 246 GLU A N 1
ATOM 1977 C CA . GLU A 1 246 ? 1.667 -4.067 -1.299 1.00 90.19 246 GLU A CA 1
ATOM 1978 C C . GLU A 1 246 ? 1.529 -5.376 -2.083 1.00 90.19 246 GLU A C 1
ATOM 1980 O O . GLU A 1 246 ? 2.540 -6.005 -2.395 1.00 90.19 246 GLU A O 1
ATOM 1985 N N . LEU A 1 247 ? 0.307 -5.764 -2.449 1.00 93.44 247 LEU A N 1
ATOM 1986 C CA . LEU A 1 247 ? 0.049 -6.984 -3.205 1.00 93.44 247 LEU A CA 1
ATOM 1987 C C . LEU A 1 247 ? 0.654 -6.912 -4.610 1.00 93.44 247 LEU A C 1
ATOM 1989 O O . LEU A 1 247 ? 1.344 -7.847 -5.013 1.00 93.44 247 LEU A O 1
ATOM 1993 N N . VAL A 1 248 ? 0.504 -5.784 -5.318 1.00 93.31 248 VAL A N 1
ATOM 1994 C CA . VAL A 1 248 ? 1.186 -5.592 -6.614 1.00 93.31 248 VAL A CA 1
ATOM 1995 C C . VAL A 1 248 ? 2.700 -5.704 -6.439 1.00 93.31 248 VAL A C 1
ATOM 1997 O O . VAL A 1 248 ? 3.364 -6.385 -7.218 1.00 93.31 248 VAL A O 1
ATOM 2000 N N . ALA A 1 249 ? 3.250 -5.099 -5.382 1.00 89.81 249 ALA A N 1
ATOM 2001 C CA . ALA A 1 249 ? 4.673 -5.195 -5.073 1.00 89.81 249 ALA A CA 1
ATOM 2002 C C . ALA A 1 249 ? 5.124 -6.650 -4.888 1.00 89.81 249 ALA A C 1
ATOM 2004 O O . ALA A 1 249 ? 6.154 -7.052 -5.425 1.00 89.81 249 ALA A O 1
ATOM 2005 N N . HIS A 1 250 ? 4.355 -7.423 -4.120 1.00 90.56 250 HIS A N 1
ATOM 2006 C CA . HIS A 1 250 ? 4.655 -8.811 -3.798 1.00 90.56 250 HIS A CA 1
ATOM 2007 C C . HIS A 1 250 ? 4.608 -9.703 -5.041 1.00 90.56 250 HIS A C 1
ATOM 2009 O O . HIS A 1 250 ? 5.540 -10.467 -5.277 1.00 90.56 250 HIS A O 1
ATOM 2015 N N . VAL A 1 251 ? 3.565 -9.570 -5.868 1.00 93.38 251 VAL A N 1
ATOM 2016 C CA . VAL A 1 251 ? 3.440 -10.332 -7.118 1.00 93.38 251 VAL A CA 1
ATOM 2017 C C . VAL A 1 251 ? 4.611 -10.021 -8.049 1.00 93.38 251 VAL A C 1
ATOM 2019 O O . VAL A 1 251 ? 5.249 -10.943 -8.550 1.00 93.38 251 VAL A O 1
ATOM 2022 N N . ILE A 1 252 ? 4.959 -8.744 -8.236 1.00 90.69 252 ILE A N 1
ATOM 2023 C CA . ILE A 1 252 ? 6.096 -8.360 -9.083 1.00 9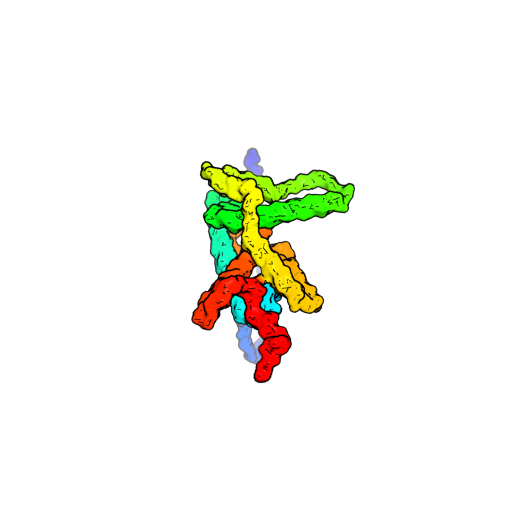0.69 252 ILE A CA 1
ATOM 2024 C C . ILE A 1 252 ? 7.421 -8.912 -8.532 1.00 90.69 252 ILE A C 1
ATOM 2026 O O . ILE A 1 252 ? 8.194 -9.496 -9.292 1.00 90.69 252 ILE A O 1
ATOM 2030 N N . ASP A 1 253 ? 7.671 -8.827 -7.224 1.00 86.31 253 ASP A N 1
ATOM 2031 C CA . ASP A 1 253 ? 8.878 -9.410 -6.622 1.00 86.31 253 ASP A CA 1
ATOM 2032 C C . ASP A 1 253 ? 8.952 -10.938 -6.850 1.00 86.31 253 ASP A C 1
ATOM 2034 O O . ASP A 1 253 ? 10.015 -11.456 -7.210 1.00 86.31 253 ASP A O 1
ATOM 2038 N N . LEU A 1 254 ? 7.828 -11.660 -6.722 1.00 89.44 254 LEU A N 1
ATOM 2039 C CA . LEU A 1 254 ? 7.753 -13.094 -7.032 1.00 89.44 254 LEU A CA 1
ATOM 2040 C C . LEU A 1 254 ? 8.028 -13.378 -8.514 1.00 89.44 254 LEU A C 1
ATOM 2042 O O . LEU A 1 254 ? 8.737 -14.334 -8.831 1.00 89.44 254 LEU A O 1
ATOM 2046 N N . THR A 1 255 ? 7.531 -12.546 -9.435 1.00 88.50 255 THR A N 1
ATOM 2047 C CA . THR A 1 255 ? 7.806 -12.736 -10.870 1.00 88.50 255 THR A CA 1
ATOM 2048 C C . THR A 1 255 ? 9.297 -12.630 -11.182 1.00 88.50 255 THR A C 1
ATOM 2050 O O . THR A 1 255 ? 9.808 -13.428 -11.968 1.00 88.50 255 THR A O 1
ATOM 2053 N N . PHE A 1 256 ? 10.029 -11.713 -10.539 1.00 81.75 256 PHE A N 1
ATOM 2054 C CA . PHE A 1 256 ? 11.485 -11.623 -10.686 1.00 81.75 256 PHE A CA 1
ATOM 2055 C C . PHE A 1 256 ? 12.204 -12.835 -10.102 1.00 81.75 256 PHE A C 1
ATOM 2057 O O . PHE A 1 256 ? 13.154 -13.333 -10.708 1.00 81.75 256 PHE A O 1
ATOM 2064 N N . LEU A 1 257 ? 11.733 -13.349 -8.963 1.00 82.88 257 LEU A N 1
ATOM 2065 C CA . LEU A 1 257 ? 12.285 -14.559 -8.361 1.00 82.88 257 LEU A CA 1
ATOM 2066 C C . LEU A 1 257 ? 12.152 -15.765 -9.306 1.00 82.88 257 LEU A C 1
ATOM 2068 O O . LEU A 1 257 ? 13.142 -16.449 -9.564 1.00 82.88 257 LEU A O 1
ATOM 2072 N N . ILE A 1 258 ? 10.962 -15.964 -9.881 1.00 85.69 258 ILE A N 1
ATOM 2073 C CA . ILE A 1 258 ? 10.676 -17.052 -10.829 1.00 85.69 258 ILE A CA 1
ATOM 2074 C C . ILE A 1 258 ? 11.476 -16.876 -12.123 1.00 85.69 258 ILE A C 1
ATOM 2076 O O . ILE A 1 258 ? 12.039 -17.843 -12.639 1.00 85.69 258 ILE A O 1
ATOM 2080 N N . ARG A 1 259 ? 11.561 -15.648 -12.657 1.00 81.56 259 ARG A N 1
ATOM 2081 C CA . ARG A 1 259 ? 12.395 -15.350 -13.832 1.00 81.56 259 ARG A CA 1
ATOM 2082 C C . ARG A 1 259 ? 13.850 -15.741 -13.564 1.00 81.56 259 ARG A C 1
ATOM 2084 O O . ARG A 1 259 ? 14.432 -16.431 -14.395 1.00 81.56 259 ARG A O 1
ATOM 2091 N N . ARG A 1 260 ? 14.416 -15.409 -12.394 1.00 74.69 260 ARG A N 1
ATOM 2092 C CA . ARG A 1 260 ? 15.777 -15.847 -12.027 1.00 74.69 260 ARG A CA 1
ATOM 2093 C C . ARG A 1 260 ? 15.946 -17.344 -12.136 1.00 74.69 260 ARG A C 1
ATOM 2095 O O . ARG A 1 260 ? 16.931 -17.808 -12.691 1.00 74.69 260 ARG A O 1
ATOM 2102 N N . GLU A 1 261 ? 15.030 -18.078 -11.524 1.00 76.50 261 GLU A N 1
ATOM 2103 C CA . GLU A 1 261 ? 15.147 -19.521 -11.399 1.00 76.50 261 GLU A CA 1
ATOM 2104 C C . GLU A 1 261 ? 15.074 -20.177 -12.777 1.00 76.50 261 GLU A C 1
ATOM 2106 O O . GLU A 1 261 ? 15.930 -20.991 -13.108 1.00 76.50 261 GLU A O 1
ATOM 2111 N N . LYS A 1 262 ? 14.156 -19.714 -13.636 1.00 75.19 262 LYS A N 1
ATOM 2112 C CA . LYS A 1 262 ? 14.034 -20.177 -15.026 1.00 75.19 262 LYS A CA 1
ATOM 2113 C C . LYS A 1 262 ? 15.254 -19.849 -15.894 1.00 75.19 262 LYS A C 1
ATOM 2115 O O . LYS A 1 262 ? 15.682 -20.698 -16.669 1.00 75.19 262 LYS A O 1
ATOM 2120 N N . PHE A 1 263 ? 15.824 -18.648 -15.781 1.00 65.38 263 PHE A N 1
ATOM 2121 C CA . PHE A 1 263 ? 16.986 -18.234 -16.586 1.00 65.38 263 PHE A CA 1
ATOM 2122 C C . PHE A 1 263 ? 18.338 -18.637 -15.968 1.00 65.38 263 PHE A C 1
ATOM 2124 O O . PHE A 1 263 ? 19.367 -18.609 -16.637 1.00 65.38 263 PHE A O 1
ATOM 2131 N N . GLY A 1 264 ? 18.357 -19.062 -14.704 1.00 56.53 264 GLY A N 1
ATOM 2132 C CA . GLY A 1 264 ? 19.558 -19.471 -13.976 1.00 56.53 264 GLY A CA 1
ATOM 2133 C C . GLY A 1 264 ? 20.084 -20.864 -14.335 1.00 56.53 264 GLY A C 1
ATOM 2134 O O . GLY A 1 264 ? 21.083 -21.291 -13.754 1.00 56.53 264 GLY A O 1
ATOM 2135 N N . TYR A 1 265 ? 19.445 -21.601 -15.248 1.00 54.84 265 TYR A N 1
ATOM 2136 C CA . TYR A 1 265 ? 19.938 -22.907 -15.712 1.00 54.84 265 TYR A CA 1
ATOM 2137 C C . TYR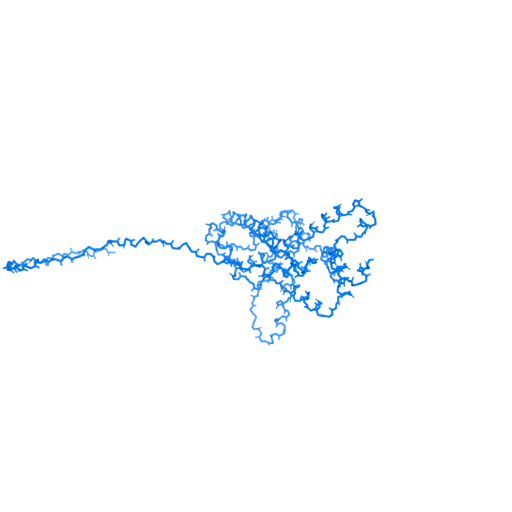 A 1 265 ? 21.058 -22.798 -16.753 1.00 54.84 265 TYR A C 1
ATOM 2139 O O . TYR A 1 265 ? 21.872 -23.709 -16.850 1.00 54.84 265 TYR A O 1
ATOM 2147 N N . SER A 1 266 ? 21.149 -21.686 -17.484 1.00 59.75 266 SER A N 1
ATOM 2148 C CA . SER A 1 266 ? 22.116 -21.507 -18.574 1.00 59.75 266 SER A CA 1
ATOM 2149 C C . SER A 1 266 ? 23.396 -20.765 -18.169 1.00 59.75 266 SER A C 1
ATOM 2151 O O . SER A 1 266 ? 24.389 -20.863 -18.884 1.00 59.75 266 SER A O 1
ATOM 2153 N N . ASN A 1 267 ? 23.428 -20.057 -17.028 1.00 58.16 267 ASN A N 1
ATOM 2154 C CA . ASN A 1 267 ? 24.643 -19.379 -16.559 1.00 58.16 267 ASN A CA 1
ATOM 2155 C C . ASN A 1 267 ? 24.707 -19.260 -15.014 1.00 58.16 267 ASN A C 1
ATOM 2157 O O . ASN A 1 267 ? 23.848 -18.607 -14.412 1.00 58.16 267 ASN A O 1
ATOM 2161 N N . PRO A 1 268 ? 25.728 -19.833 -14.342 1.00 60.47 268 PRO A N 1
ATOM 2162 C CA . PRO A 1 268 ? 25.858 -19.787 -12.883 1.00 60.47 268 PRO A CA 1
ATOM 2163 C C . PRO A 1 268 ? 26.125 -18.376 -12.333 1.00 60.47 268 PRO A C 1
ATOM 2165 O O . PRO A 1 268 ? 25.774 -18.100 -11.189 1.00 60.47 268 PRO A O 1
ATOM 2168 N N . ILE A 1 269 ? 26.673 -17.457 -13.139 1.00 59.91 269 ILE A N 1
ATOM 2169 C CA . ILE A 1 269 ? 26.914 -16.060 -12.738 1.00 59.91 269 ILE A CA 1
ATOM 2170 C C . ILE A 1 269 ? 25.588 -15.297 -12.615 1.00 59.91 269 ILE A C 1
ATOM 2172 O O . ILE A 1 269 ? 25.421 -14.479 -11.714 1.00 59.91 269 ILE A O 1
ATOM 2176 N N . VAL A 1 270 ? 24.592 -15.628 -13.443 1.00 58.88 270 VAL A N 1
ATOM 2177 C CA . VAL A 1 270 ? 23.250 -15.017 -13.390 1.00 58.88 270 VAL A CA 1
ATOM 2178 C C . VAL A 1 270 ? 22.526 -15.356 -12.079 1.00 58.88 270 VAL A C 1
ATOM 2180 O O . VAL A 1 270 ? 21.694 -14.578 -11.619 1.00 58.88 270 VAL A O 1
ATOM 2183 N N . ARG A 1 271 ? 22.888 -16.464 -11.412 1.00 54.81 271 ARG A N 1
ATOM 2184 C CA . ARG A 1 271 ? 22.386 -16.797 -10.064 1.00 54.81 271 ARG A CA 1
ATOM 2185 C C . ARG A 1 271 ? 22.954 -15.884 -8.975 1.00 54.81 271 ARG A C 1
ATOM 2187 O O . ARG A 1 271 ? 22.295 -15.694 -7.955 1.00 54.81 271 ARG A O 1
ATOM 2194 N N . LEU A 1 272 ? 24.159 -15.350 -9.189 1.00 55.94 272 LEU A N 1
ATOM 2195 C CA . LEU A 1 272 ? 24.833 -14.409 -8.289 1.00 55.94 272 LEU A CA 1
ATOM 2196 C C . LEU A 1 272 ? 24.369 -12.965 -8.523 1.00 55.94 272 LEU A C 1
ATOM 2198 O O . LEU A 1 272 ? 24.479 -12.127 -7.628 1.00 55.94 272 LEU A O 1
ATOM 2202 N N . CYS A 1 273 ? 23.831 -12.666 -9.708 1.00 55.75 273 CYS A N 1
ATOM 2203 C CA . CYS A 1 273 ? 23.190 -11.391 -9.986 1.00 55.75 273 CYS A CA 1
ATOM 2204 C C . CYS A 1 273 ? 21.839 -11.295 -9.262 1.00 55.75 273 CYS A C 1
ATOM 2206 O O . CYS A 1 273 ? 21.049 -12.241 -9.231 1.00 55.75 273 CYS A O 1
ATOM 2208 N N . ASP A 1 274 ? 21.551 -10.123 -8.690 1.00 54.12 274 ASP A N 1
ATOM 2209 C CA . ASP A 1 274 ? 20.229 -9.844 -8.136 1.00 54.12 274 ASP A CA 1
ATOM 2210 C C . ASP A 1 274 ? 19.197 -9.900 -9.281 1.00 54.12 274 ASP A C 1
ATOM 2212 O O . ASP A 1 274 ? 19.253 -9.063 -10.186 1.00 54.12 274 ASP A O 1
ATOM 2216 N N . PRO A 1 275 ? 18.240 -10.845 -9.268 1.00 53.03 275 PRO A N 1
ATOM 2217 C CA . PRO A 1 275 ? 17.274 -10.981 -10.357 1.00 53.03 275 PRO A CA 1
ATOM 2218 C C . PRO A 1 275 ? 16.254 -9.860 -10.393 1.00 53.03 275 PRO A C 1
ATOM 2220 O O . PRO A 1 275 ? 15.495 -9.711 -11.344 1.00 53.03 275 PRO A O 1
ATOM 2223 N N . ARG A 1 276 ? 16.236 -9.072 -9.324 1.00 54.06 276 ARG A N 1
ATOM 2224 C CA . ARG A 1 276 ? 15.430 -7.885 -9.188 1.00 54.06 276 ARG A CA 1
ATOM 2225 C C . ARG A 1 276 ? 16.187 -6.679 -9.765 1.00 54.06 276 ARG A C 1
ATOM 2227 O O . ARG A 1 276 ? 15.746 -5.563 -9.574 1.00 54.06 276 ARG A O 1
ATOM 2234 N N . GLY A 1 277 ? 17.340 -6.859 -10.422 1.00 53.31 277 GLY A N 1
ATOM 2235 C CA . GLY A 1 277 ? 18.202 -5.783 -10.924 1.00 53.31 277 GLY A CA 1
ATOM 2236 C C . GLY A 1 277 ? 17.669 -5.011 -12.135 1.00 53.31 277 GLY A C 1
ATOM 2237 O O . GLY A 1 277 ? 17.995 -3.837 -12.259 1.00 53.31 277 GLY A O 1
ATOM 2238 N N . ALA A 1 278 ? 16.861 -5.638 -12.990 1.00 52.41 278 ALA A N 1
ATOM 2239 C CA . ALA A 1 278 ? 16.070 -5.036 -14.070 1.00 52.41 278 ALA A CA 1
ATOM 2240 C C . ALA A 1 278 ? 15.400 -6.171 -14.860 1.00 52.41 278 ALA A C 1
ATOM 2242 O O . ALA A 1 278 ? 15.914 -7.292 -14.883 1.00 52.41 278 ALA A O 1
ATOM 2243 N N . ASN A 1 279 ? 14.296 -5.879 -15.554 1.00 48.44 279 ASN A N 1
ATOM 2244 C CA . ASN A 1 279 ? 13.905 -6.700 -16.696 1.00 48.44 279 ASN A CA 1
ATOM 2245 C C . ASN A 1 279 ? 15.088 -6.708 -17.695 1.00 48.44 279 ASN A C 1
ATOM 2247 O O . ASN A 1 279 ? 15.582 -5.625 -18.014 1.00 48.44 279 ASN A O 1
ATOM 2251 N N . PRO A 1 280 ? 15.584 -7.861 -18.184 1.00 45.81 280 PRO A N 1
ATOM 2252 C CA . PRO A 1 280 ? 16.586 -7.873 -19.249 1.00 45.81 280 PRO A CA 1
ATOM 2253 C C . PRO A 1 280 ? 16.193 -6.967 -20.424 1.00 45.81 280 PRO A C 1
ATOM 2255 O O . PRO A 1 280 ? 17.071 -6.301 -20.959 1.00 45.81 280 PRO A O 1
ATOM 2258 N N . ASP A 1 281 ? 14.899 -6.821 -20.726 1.00 44.00 281 ASP A N 1
ATOM 2259 C CA . ASP A 1 281 ? 14.411 -5.982 -21.831 1.00 44.00 281 ASP A CA 1
ATOM 2260 C C . ASP A 1 281 ? 14.665 -4.475 -21.659 1.00 44.00 281 ASP A C 1
ATOM 2262 O O . ASP A 1 281 ? 14.838 -3.767 -22.647 1.00 44.00 281 ASP A O 1
ATOM 2266 N N . THR A 1 282 ? 14.748 -3.958 -20.426 1.00 45.91 282 THR A N 1
ATOM 2267 C CA . THR A 1 282 ? 15.118 -2.546 -20.198 1.00 45.91 282 THR A CA 1
ATOM 2268 C C . THR A 1 282 ? 16.628 -2.315 -20.264 1.00 45.91 282 THR A C 1
ATOM 2270 O O . THR A 1 282 ? 17.073 -1.172 -20.354 1.00 45.91 282 THR A O 1
ATOM 2273 N N . CYS A 1 283 ? 17.430 -3.386 -20.246 1.00 38.03 283 CYS A N 1
ATOM 2274 C CA . CYS A 1 283 ? 18.876 -3.337 -20.466 1.00 38.03 283 CYS A CA 1
ATOM 2275 C C . CYS A 1 283 ? 19.271 -3.717 -21.904 1.00 38.03 283 CYS A C 1
ATOM 2277 O O . CYS A 1 283 ? 20.279 -3.215 -22.395 1.00 38.03 283 CYS A O 1
ATOM 2279 N N . THR A 1 284 ? 18.494 -4.549 -22.602 1.00 34.69 284 THR A N 1
ATOM 2280 C CA . THR A 1 284 ? 18.733 -4.920 -24.010 1.00 34.69 284 THR A CA 1
ATOM 2281 C C . THR A 1 284 ? 18.166 -3.902 -24.998 1.00 34.69 284 THR A C 1
ATOM 2283 O O . THR A 1 284 ? 18.585 -3.888 -26.151 1.00 34.69 284 THR A O 1
ATOM 2286 N N . SER A 1 285 ? 17.298 -2.983 -24.556 1.00 37.88 285 SER A N 1
ATOM 2287 C CA . SER A 1 285 ? 16.941 -1.786 -25.329 1.00 37.88 285 SER A CA 1
ATOM 2288 C C . SER A 1 285 ? 18.043 -0.716 -25.332 1.00 37.88 285 SER A C 1
ATOM 2290 O O . SER A 1 285 ? 17.883 0.327 -25.968 1.00 37.88 285 SER A O 1
ATOM 2292 N N . ALA A 1 286 ? 19.151 -0.926 -24.608 1.00 32.91 286 ALA A N 1
ATOM 2293 C CA . ALA A 1 286 ? 20.329 -0.087 -24.754 1.00 32.91 286 ALA A CA 1
ATOM 2294 C C . ALA A 1 286 ? 21.000 -0.413 -26.103 1.00 32.91 286 ALA A C 1
ATOM 2296 O O . ALA A 1 286 ? 21.368 -1.569 -26.330 1.00 32.91 286 ALA A O 1
ATOM 2297 N N . PRO A 1 287 ? 21.234 0.582 -26.980 1.00 36.16 287 PRO A N 1
ATOM 2298 C CA . PRO A 1 287 ? 21.814 0.365 -28.311 1.00 36.16 287 PRO A CA 1
ATOM 2299 C C . PRO A 1 287 ? 23.215 -0.276 -28.282 1.00 36.16 287 PRO A C 1
ATOM 2301 O O . PRO A 1 287 ? 23.703 -0.731 -29.307 1.00 36.16 287 PRO A O 1
ATOM 2304 N N . ALA A 1 288 ? 23.851 -0.367 -27.110 1.00 35.53 288 ALA A N 1
ATOM 2305 C CA . ALA A 1 288 ? 25.130 -1.042 -26.910 1.00 35.53 288 ALA A CA 1
ATOM 2306 C C . ALA A 1 288 ? 25.072 -2.583 -27.020 1.00 35.53 288 ALA A C 1
ATOM 2308 O O . ALA A 1 288 ? 26.125 -3.203 -27.136 1.00 35.53 288 ALA A O 1
ATOM 2309 N N . PHE A 1 289 ? 23.884 -3.204 -26.985 1.00 33.03 289 PHE A N 1
ATOM 2310 C CA . PHE A 1 289 ? 23.724 -4.666 -27.092 1.00 33.03 289 PHE A CA 1
ATOM 2311 C C . PHE A 1 289 ? 22.965 -5.126 -28.346 1.00 33.03 289 PHE A C 1
ATOM 2313 O O . PHE A 1 289 ? 22.731 -6.320 -28.513 1.00 33.03 289 PHE A O 1
ATOM 2320 N N . GLN A 1 290 ? 22.628 -4.205 -29.253 1.00 34.09 290 GLN A N 1
ATOM 2321 C CA . GLN A 1 290 ? 22.183 -4.531 -30.608 1.00 34.09 290 GLN A CA 1
ATOM 2322 C C . GLN A 1 290 ? 23.396 -4.498 -31.543 1.00 34.09 290 GLN A C 1
ATOM 2324 O O . GLN A 1 290 ? 23.600 -3.539 -32.283 1.00 34.09 290 GLN A O 1
ATOM 2329 N N . LEU A 1 291 ? 24.237 -5.528 -31.470 1.00 32.97 291 LEU A N 1
ATOM 2330 C CA . LEU A 1 291 ? 25.195 -5.814 -32.536 1.00 32.97 291 LEU A CA 1
ATOM 2331 C C . LEU A 1 291 ? 24.559 -6.827 -33.493 1.00 32.97 291 LEU A C 1
ATOM 2333 O O . LEU A 1 291 ? 23.929 -7.785 -33.043 1.00 32.97 291 LEU A O 1
ATOM 2337 N N . GLN A 1 292 ? 24.684 -6.516 -34.786 1.00 34.31 292 GLN A N 1
ATOM 2338 C CA . GLN A 1 292 ? 24.287 -7.326 -35.942 1.00 34.31 292 GLN A CA 1
ATOM 2339 C C . GLN A 1 292 ? 24.854 -8.745 -35.891 1.00 34.31 292 GLN A C 1
ATOM 2341 O O . GLN A 1 292 ? 25.998 -8.903 -35.404 1.00 34.31 292 GLN A O 1
#

Solvent-accessible surface area (backbone atoms only — not comparable to full-atom values): 18049 Å² total; per-residue (Å²): 139,90,87,81,90,90,80,92,87,87,82,89,84,87,84,90,85,86,82,86,88,85,87,81,88,87,84,89,81,92,78,80,88,79,81,81,77,82,71,80,74,73,83,79,74,78,76,77,83,50,62,7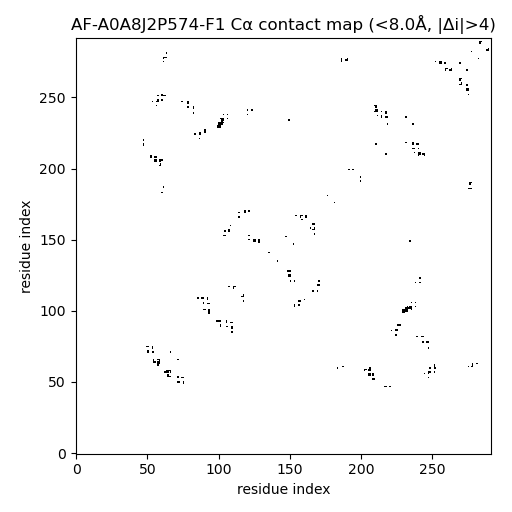2,56,49,42,27,46,43,26,50,72,51,48,52,86,75,62,58,67,70,58,51,53,48,52,51,50,52,50,52,52,54,53,49,54,52,48,52,50,30,54,52,45,25,60,74,70,67,51,65,53,43,32,56,61,33,52,49,63,65,42,61,86,41,60,71,59,50,47,52,52,50,52,52,40,44,54,47,48,50,51,56,51,53,57,47,71,73,42,92,76,70,70,90,72,84,72,84,51,54,56,59,51,52,50,54,47,46,66,75,68,45,90,82,44,61,68,60,49,60,68,65,45,84,78,65,72,54,61,69,59,54,50,53,48,53,34,51,49,62,46,51,78,76,45,55,71,72,57,43,55,52,46,54,55,22,57,64,64,57,51,72,81,41,44,70,59,51,51,55,54,50,60,76,71,51,93,63,94,55,45,74,34,70,62,29,50,46,49,53,26,48,50,55,56,50,48,56,48,52,53,52,54,50,51,29,53,51,50,37,61,70,60,32,76,82,36,74,66,59,65,74,44,65,50,73,61,57,50,66,66,77,60,56,70,37,74,90,67,67,72,134

pLDDT: mean 72.73, std 22.52, range [24.83, 95.25]

Nearest PDB structures (foldseek):
  7kts-assembly1_I  TM=7.179E-01  e=2.875E-05  Homo sapiens
  6t9k-assembly1_C  TM=6.853E-01  e=2.992E-03  Saccharomyces cerevisiae S288C
  7ybf-assembly1_A  TM=6.237E-01  e=1.885E+00  Schizosaccharomyces pombe
  8uq9-assembly2_a  TM=6.291E-01  e=2.072E+00  Homo sapiens

Organism: NCBI:txid39272

Foldseek 3Di:
DDDDDDDDDDDDDDDDDDDDDDDDDDDDDDDDDDPPDPDPDPPPLPPPPCLVLLLLLLVLLFHDVDDDSVVSVVLVVVLLVVLLVLLVQLLVQCVVVVHLESAPLSSCVSCVVVLLLVLVVLVVLVVVLVVVVVVVVVVPDDDPPDDDRPNVVSLVSCVVPPPPCPSVVSNVPPPCPVCVVVVSVVLVVLLLVVDDPVVNVSSVVSNPRFCLVVLVVLVSSSVVSRPDNGHYDNNNSVVSRVVSSVSSSVVSQVVLVVVLVVVCVPDVVSVVDDSSNHDVVSVCVPVVNPDD

InterPro domains:
  IPR003195 Transcription initiation factor IID, subunit 13 [PF02269] (50-136)
  IPR003195 Transcription initiation factor IID, subunit 13 [PTHR11380] (23-260)

Radius of gyration: 31.58 Å; Cα contacts (8 Å, |Δi|>4): 195; chains: 1; bounding box: 110×52×70 Å

Secondary structure (DSSP, 8-state):
----------------------------------------PPP-------HHHHHHHHHHTTS-SS--HHHHHHHHHHHHHHHHHHHHHHHHHHHHHT-SEE-HHHHHHHTTT-HHHHHHHHHHHHHHHHHHHHHHHH-TT--------HHHHHHHHHHTT-SSSHHHHHHH-TT---HHHHHHHHHHHHHHTTS-HHHHHHHHHHHT--GGG-HHHHHHHHHHH-SS-PEEPHHHHHHHHHHHHHHHHHHHHHHHHHHHHHHTTS-HHHHHS-TTS--HHHHHTSGGG---

Mean predicted aligned error: 14.59 Å

Sequence (292 aa):
MTSNNVQLSRLLKNGVTSDSQEVQEVNGNENPAQEQTINPKPPKTKIINLKTDLRSIMHAFGDSSDPIDASIEFMEMILRLELGGFLYLCDSAVAITGSKVLGLREAIFTMKNEKHRLLRLFKYFATKDHQNKLIRQNQLNSKMIFYKSYVLEIRSIIESMDETGEMLQLLMAESGIETLKTEKALRADRLNLRTSLPLYVSYAKARSVSFARKLTLLQEWIRTHLRSEFRLSQSFLEVMAFLTYELVAHVIDLTFLIRREKFGYSNPIVRLCDPRGANPDTCTSAPAFQLQ